Protein AF-A0A915JGN9-F1 (afdb_monomer)

Structure (mmCIF, N/CA/C/O backbone):
data_AF-A0A915JGN9-F1
#
_entry.id   AF-A0A915JGN9-F1
#
loop_
_atom_site.group_PDB
_atom_site.id
_atom_site.type_symbol
_atom_site.label_atom_id
_atom_site.label_alt_id
_atom_site.label_comp_id
_atom_site.label_asym_id
_atom_site.label_entity_id
_atom_site.label_seq_id
_atom_site.pdbx_PDB_ins_code
_atom_site.Cartn_x
_atom_site.Cartn_y
_atom_site.Cartn_z
_atom_site.occupancy
_atom_site.B_iso_or_equiv
_atom_site.auth_seq_id
_atom_site.auth_comp_id
_atom_site.auth_asym_id
_atom_site.auth_atom_id
_atom_site.pdbx_PDB_model_num
ATOM 1 N N . MET A 1 1 ? -7.655 -0.139 -23.468 1.00 36.22 1 MET A N 1
ATOM 2 C CA . MET A 1 1 ? -7.130 -1.516 -23.614 1.00 36.22 1 MET A CA 1
ATOM 3 C C . MET A 1 1 ? -7.164 -2.200 -22.256 1.00 36.22 1 MET A C 1
ATOM 5 O O . MET A 1 1 ? -6.449 -1.780 -21.356 1.00 36.22 1 MET A O 1
ATOM 9 N N . LYS A 1 2 ? -8.056 -3.177 -22.071 1.00 28.53 2 LYS A N 1
ATOM 10 C CA . LYS A 1 2 ? -8.211 -3.932 -20.820 1.00 28.53 2 LYS A CA 1
ATOM 11 C C . LYS A 1 2 ? -7.627 -5.321 -21.083 1.00 28.53 2 LYS A C 1
ATOM 13 O O . LYS A 1 2 ? -8.235 -6.098 -21.805 1.00 28.53 2 LYS A O 1
ATOM 18 N N . TRP A 1 3 ? -6.414 -5.575 -20.595 1.00 40.72 3 TRP A N 1
ATOM 19 C CA . TRP A 1 3 ? -5.763 -6.877 -20.744 1.00 40.72 3 TRP A CA 1
ATOM 20 C C . TRP A 1 3 ? -6.456 -7.891 -19.831 1.00 40.72 3 TRP A C 1
ATOM 22 O O . TRP A 1 3 ? -6.574 -7.692 -18.620 1.00 40.72 3 TRP A O 1
ATOM 32 N N . ILE A 1 4 ? -6.981 -8.943 -20.448 1.00 42.78 4 ILE A N 1
ATOM 33 C CA . ILE A 1 4 ? -7.680 -10.051 -19.805 1.00 42.78 4 ILE A CA 1
ATOM 34 C C . ILE A 1 4 ? -6.642 -11.050 -19.281 1.00 42.78 4 ILE A C 1
ATOM 36 O O . ILE A 1 4 ? -6.034 -11.793 -20.034 1.00 42.78 4 ILE A O 1
ATOM 40 N N . GLY A 1 5 ? -6.460 -11.055 -17.963 1.00 45.91 5 GLY A N 1
ATOM 41 C CA . GLY A 1 5 ? -6.587 -12.285 -17.177 1.00 45.91 5 GLY A CA 1
ATOM 42 C C . GLY A 1 5 ? -5.398 -13.231 -17.003 1.00 45.91 5 GLY A C 1
ATOM 43 O O . GLY A 1 5 ? -5.452 -14.005 -16.050 1.00 45.91 5 GLY A O 1
ATOM 44 N N . GLU A 1 6 ? -4.335 -13.183 -17.801 1.00 55.44 6 GLU A N 1
ATOM 45 C CA . GLU A 1 6 ? -3.226 -14.140 -17.643 1.00 55.44 6 GLU A CA 1
ATOM 46 C C . GLU A 1 6 ? -2.008 -13.492 -16.978 1.00 55.44 6 GLU A C 1
ATOM 48 O O . GLU A 1 6 ? -1.441 -12.511 -17.451 1.00 55.44 6 GLU A O 1
ATOM 53 N N . THR A 1 7 ? -1.633 -14.006 -15.805 1.00 62.47 7 THR A N 1
ATOM 54 C CA . THR A 1 7 ? -0.455 -13.536 -15.069 1.00 62.47 7 THR A CA 1
ATOM 55 C C . THR A 1 7 ? 0.804 -14.006 -15.777 1.00 62.47 7 THR A C 1
ATOM 57 O O . THR A 1 7 ? 0.923 -15.194 -16.078 1.00 62.47 7 THR A O 1
ATOM 60 N N . ARG A 1 8 ? 1.765 -13.102 -15.977 1.00 69.31 8 ARG A N 1
ATOM 61 C CA . ARG A 1 8 ? 3.047 -13.422 -16.607 1.00 69.31 8 ARG A CA 1
ATOM 62 C C . ARG A 1 8 ? 3.738 -14.607 -15.902 1.00 69.31 8 ARG A C 1
ATOM 64 O O . ARG A 1 8 ? 3.928 -14.538 -14.683 1.00 69.31 8 ARG A O 1
ATOM 71 N N . PRO A 1 9 ? 4.135 -15.673 -16.625 1.00 68.56 9 PRO A N 1
ATOM 72 C CA . PRO A 1 9 ? 4.816 -16.812 -16.024 1.00 68.56 9 PRO A CA 1
ATOM 73 C C . PRO A 1 9 ? 6.192 -16.404 -15.469 1.00 68.56 9 PRO A C 1
ATOM 75 O O . PRO A 1 9 ? 6.836 -15.495 -16.007 1.00 68.56 9 PRO A O 1
ATOM 78 N N . PRO A 1 10 ? 6.661 -17.050 -14.388 1.00 69.31 10 PRO A N 1
ATOM 79 C CA . PRO A 1 10 ? 7.968 -16.760 -13.817 1.00 69.31 10 PRO A CA 1
ATOM 80 C C . PRO A 1 10 ? 9.075 -17.114 -14.819 1.00 69.31 10 PRO A C 1
ATOM 82 O O . PRO A 1 10 ? 9.136 -18.233 -15.320 1.00 69.31 10 PRO A O 1
ATOM 85 N N . ALA A 1 11 ? 9.965 -16.161 -15.091 1.00 74.62 11 ALA A N 1
ATOM 86 C CA . ALA A 1 11 ? 11.117 -16.337 -15.970 1.00 74.62 11 ALA A CA 1
ATOM 87 C C . ALA A 1 11 ? 12.363 -15.715 -15.329 1.00 74.62 11 ALA A C 1
ATOM 89 O O . ALA A 1 11 ? 12.271 -14.674 -14.675 1.00 74.62 11 ALA A O 1
ATOM 90 N N . ALA A 1 12 ? 13.526 -16.341 -15.532 1.00 75.25 12 ALA A N 1
ATOM 91 C CA . ALA A 1 12 ? 14.804 -15.823 -15.035 1.00 75.25 12 ALA A CA 1
ATOM 92 C C . ALA A 1 12 ? 15.185 -14.492 -15.706 1.00 75.25 12 ALA A C 1
ATOM 94 O O . ALA A 1 12 ? 15.746 -13.608 -15.062 1.00 75.25 12 ALA A O 1
ATOM 95 N N . TYR A 1 13 ? 14.824 -14.336 -16.984 1.00 82.00 13 TYR A N 1
ATOM 96 C CA . TYR A 1 13 ? 15.061 -13.129 -17.765 1.00 82.00 13 TYR A CA 1
ATOM 97 C C . TYR A 1 13 ? 13.816 -12.751 -18.557 1.00 82.00 13 TYR A C 1
ATOM 99 O O . TYR A 1 13 ? 13.104 -13.599 -19.091 1.00 82.00 13 TYR A O 1
ATOM 107 N N . ILE A 1 14 ? 13.563 -11.448 -18.616 1.00 82.19 14 ILE A N 1
ATOM 108 C CA . ILE A 1 14 ? 12.399 -10.845 -19.250 1.00 82.19 14 ILE A CA 1
ATOM 109 C C . ILE A 1 14 ? 12.911 -9.774 -20.214 1.00 82.19 14 ILE A C 1
ATOM 111 O O . ILE A 1 14 ? 13.482 -8.773 -19.784 1.00 82.19 14 ILE A O 1
ATOM 115 N N . LEU A 1 15 ? 12.680 -9.979 -21.510 1.00 88.56 15 LEU A N 1
ATOM 116 C CA . LEU A 1 15 ? 12.904 -8.972 -22.543 1.00 88.56 15 LEU A CA 1
ATOM 117 C C . LEU A 1 15 ? 11.561 -8.320 -22.893 1.00 88.56 15 LEU A C 1
ATOM 119 O O . LEU A 1 15 ? 10.584 -9.021 -23.150 1.00 88.56 15 LEU A O 1
ATOM 123 N N . ASN A 1 16 ? 11.498 -6.988 -22.867 1.00 90.81 16 ASN A N 1
ATOM 124 C CA . ASN A 1 16 ? 10.309 -6.229 -23.259 1.00 90.81 16 ASN A CA 1
ATOM 125 C C . ASN A 1 16 ? 10.612 -5.501 -24.573 1.00 90.81 16 ASN A C 1
ATOM 127 O O . ASN A 1 16 ? 11.592 -4.758 -24.655 1.00 90.81 16 ASN A O 1
ATOM 131 N N . ILE A 1 17 ? 9.782 -5.724 -25.591 1.00 93.12 17 ILE A N 1
ATOM 132 C CA . ILE A 1 17 ? 9.967 -5.174 -26.935 1.00 93.12 17 ILE A CA 1
ATOM 133 C C . ILE A 1 17 ? 8.687 -4.445 -27.338 1.00 93.12 17 ILE A C 1
ATOM 135 O O . ILE A 1 17 ? 7.591 -4.984 -27.197 1.00 93.12 17 ILE A O 1
ATOM 139 N N . TYR A 1 18 ? 8.835 -3.224 -27.837 1.00 93.25 18 TYR A N 1
ATOM 140 C CA . TYR A 1 18 ? 7.768 -2.451 -28.454 1.00 93.25 18 TYR A CA 1
ATOM 141 C C . TYR A 1 18 ? 7.849 -2.606 -29.971 1.00 93.25 18 TYR A C 1
ATOM 143 O O . TYR A 1 18 ? 8.876 -2.279 -30.565 1.00 93.25 18 TYR A O 1
ATOM 151 N N . HIS A 1 19 ? 6.781 -3.103 -30.589 1.00 94.62 19 HIS A N 1
ATOM 152 C CA . HIS A 1 19 ? 6.678 -3.222 -32.039 1.00 94.62 19 HIS A CA 1
ATOM 153 C C . HIS A 1 19 ? 5.772 -2.121 -32.591 1.00 94.62 19 HIS A C 1
ATOM 155 O O . HIS A 1 19 ? 4.602 -2.032 -32.215 1.00 94.62 19 HIS A O 1
ATOM 161 N N . HIS A 1 20 ? 6.311 -1.289 -33.479 1.00 93.94 20 HIS A N 1
ATOM 162 C CA . HIS A 1 20 ? 5.575 -0.207 -34.128 1.00 93.94 20 HIS A CA 1
ATOM 163 C C . HIS A 1 20 ? 6.209 0.117 -35.482 1.00 93.94 20 HIS A C 1
ATOM 165 O O . HIS A 1 20 ? 7.431 0.178 -35.581 1.00 93.94 20 HIS A O 1
ATOM 171 N N . ASN A 1 21 ? 5.393 0.332 -36.519 1.00 92.31 21 ASN A N 1
ATOM 172 C CA . ASN A 1 21 ? 5.846 0.639 -37.885 1.00 92.31 21 ASN A CA 1
ATOM 173 C C . ASN A 1 21 ? 6.927 -0.320 -38.420 1.00 92.31 21 ASN A C 1
ATOM 175 O O . ASN A 1 21 ? 7.923 0.121 -38.987 1.00 92.31 21 ASN A O 1
ATOM 179 N N . ASN A 1 22 ? 6.744 -1.631 -38.221 1.00 91.81 22 ASN A N 1
ATOM 180 C CA . ASN A 1 22 ? 7.700 -2.665 -38.638 1.00 91.81 22 ASN A CA 1
ATOM 181 C C . ASN A 1 22 ? 9.113 -2.503 -38.028 1.00 91.81 22 ASN A C 1
ATOM 183 O O . ASN A 1 22 ? 10.102 -2.979 -38.581 1.00 91.81 22 ASN A O 1
ATOM 187 N N . HIS A 1 23 ? 9.214 -1.821 -36.885 1.00 95.00 23 HIS A N 1
ATOM 188 C CA . HIS A 1 23 ? 10.438 -1.651 -36.113 1.00 95.00 23 HIS A CA 1
ATOM 189 C C . HIS A 1 23 ? 10.245 -2.186 -34.690 1.00 95.00 23 HIS A C 1
ATOM 191 O O . HIS A 1 23 ? 9.176 -2.037 -34.089 1.00 95.00 23 HIS A O 1
ATOM 197 N N . TYR A 1 24 ? 11.299 -2.795 -34.146 1.00 94.50 24 TYR A N 1
ATOM 198 C CA . TYR A 1 24 ? 11.333 -3.325 -32.788 1.00 94.50 24 TYR A CA 1
ATOM 199 C C . TYR A 1 24 ? 12.248 -2.466 -31.920 1.00 94.50 24 TYR A C 1
ATOM 201 O O . TYR A 1 24 ? 13.454 -2.399 -32.142 1.00 94.50 24 TYR A O 1
ATOM 209 N N . SER A 1 25 ? 11.677 -1.844 -30.894 1.00 94.19 25 SER A N 1
ATOM 210 C CA . SER A 1 25 ? 12.419 -1.055 -29.912 1.00 94.19 25 SER A CA 1
ATOM 211 C C . SER A 1 25 ? 12.476 -1.797 -28.582 1.00 94.19 25 SER A C 1
ATOM 213 O O . SER A 1 25 ? 11.448 -2.216 -28.048 1.00 94.19 25 SER A O 1
ATOM 215 N N . VAL A 1 26 ? 13.668 -1.941 -28.005 1.00 94.25 26 VAL A N 1
ATOM 216 C CA . VAL A 1 26 ? 13.824 -2.555 -26.679 1.00 94.25 26 VAL A CA 1
ATOM 217 C C . VAL A 1 26 ? 13.390 -1.571 -25.596 1.00 94.25 26 VAL A C 1
ATOM 219 O O . VAL A 1 26 ? 13.878 -0.442 -25.529 1.00 94.25 26 VAL A O 1
ATOM 222 N N . ILE A 1 27 ? 12.507 -2.014 -24.700 1.00 94.19 27 ILE A N 1
ATOM 223 C CA . ILE A 1 27 ? 12.101 -1.237 -23.530 1.00 94.19 27 ILE A CA 1
ATOM 224 C C . ILE A 1 27 ? 13.032 -1.581 -22.365 1.00 94.19 27 ILE A C 1
ATOM 226 O O . ILE A 1 27 ? 12.916 -2.634 -21.737 1.00 94.19 27 ILE A O 1
ATOM 230 N N . THR A 1 28 ? 13.937 -0.660 -22.036 1.00 92.00 28 THR A N 1
ATOM 231 C CA . THR A 1 28 ? 14.901 -0.830 -20.933 1.00 92.00 28 THR A CA 1
ATOM 232 C C . THR A 1 28 ? 14.298 -0.540 -19.558 1.00 92.00 28 THR A C 1
ATOM 234 O O . THR A 1 28 ? 14.735 -1.099 -18.553 1.00 92.00 28 THR A O 1
ATOM 237 N N . LYS A 1 29 ? 13.278 0.327 -19.490 1.00 90.62 29 LYS A N 1
ATOM 238 C CA . LYS A 1 29 ? 12.587 0.707 -18.250 1.00 90.62 29 LYS A CA 1
ATOM 239 C C . LYS A 1 29 ? 11.077 0.756 -18.466 1.00 90.62 29 LYS A C 1
ATOM 241 O O . LYS A 1 29 ? 10.546 1.755 -18.941 1.00 90.62 29 LYS A O 1
ATOM 246 N N . MET A 1 30 ? 10.380 -0.293 -18.030 1.00 92.38 30 MET A N 1
ATOM 247 C CA . MET A 1 30 ? 8.915 -0.373 -18.120 1.00 92.38 30 MET A CA 1
ATOM 248 C C . MET A 1 30 ? 8.180 0.817 -17.478 1.00 92.38 30 MET A C 1
ATOM 250 O O . MET A 1 30 ? 7.270 1.338 -18.115 1.00 92.38 30 MET A O 1
ATOM 254 N N . PRO A 1 31 ? 8.555 1.318 -16.280 1.00 91.94 31 PRO A N 1
ATOM 255 C CA . PRO A 1 31 ? 7.881 2.487 -15.712 1.00 91.94 31 PRO A CA 1
ATOM 256 C C . PRO A 1 31 ? 7.997 3.734 -16.603 1.00 91.94 31 PRO A C 1
ATOM 258 O O . PRO A 1 31 ? 7.016 4.448 -16.776 1.00 91.94 31 PRO A O 1
ATOM 261 N N . GLY A 1 32 ? 9.166 3.952 -17.221 1.00 91.00 32 GLY A N 1
ATOM 262 C CA . GLY A 1 32 ? 9.396 5.082 -18.125 1.00 91.00 32 GLY A CA 1
ATOM 263 C C . GLY A 1 32 ? 8.589 4.981 -19.418 1.00 91.00 32 GLY A C 1
ATOM 264 O O . GLY A 1 32 ? 8.055 5.981 -19.874 1.00 91.00 32 GLY A O 1
ATOM 265 N N . PHE A 1 33 ? 8.425 3.770 -19.959 1.00 92.81 33 PHE A N 1
ATOM 266 C CA . PHE A 1 33 ? 7.590 3.538 -21.141 1.00 92.81 33 PHE A CA 1
ATOM 267 C C . PHE A 1 33 ? 6.116 3.914 -20.916 1.00 92.81 33 PHE A C 1
ATOM 269 O O . PHE A 1 33 ? 5.466 4.424 -21.820 1.00 92.81 33 PHE A O 1
ATOM 276 N N . PHE A 1 34 ? 5.596 3.697 -19.705 1.00 91.75 34 PHE A N 1
ATOM 277 C CA . PHE A 1 34 ? 4.212 4.024 -19.347 1.00 91.75 34 PHE A CA 1
ATOM 278 C C . PHE A 1 34 ? 4.034 5.399 -18.691 1.00 91.75 34 PHE A C 1
ATOM 280 O O . PHE A 1 34 ? 2.924 5.707 -18.257 1.00 91.75 34 PHE A O 1
ATOM 287 N N . ASP A 1 35 ? 5.101 6.192 -18.560 1.00 90.94 35 ASP A N 1
ATOM 288 C CA . ASP A 1 35 ? 5.097 7.447 -17.800 1.00 90.94 35 ASP A CA 1
ATOM 289 C C . ASP A 1 35 ? 4.514 7.278 -16.376 1.00 90.94 35 ASP A C 1
ATOM 291 O O . ASP A 1 35 ? 3.555 7.926 -15.941 1.00 90.94 35 ASP A O 1
ATOM 295 N N . ARG A 1 36 ? 5.036 6.291 -15.638 1.00 90.94 36 ARG A N 1
ATOM 296 C CA . ARG A 1 36 ? 4.642 5.991 -14.251 1.00 90.94 36 ARG A CA 1
ATOM 297 C C . ARG A 1 36 ? 5.864 5.731 -13.384 1.00 90.94 36 ARG A C 1
ATOM 299 O O . ARG A 1 36 ? 6.931 5.354 -13.853 1.00 90.94 36 ARG A O 1
ATOM 306 N N . SER A 1 37 ? 5.689 5.864 -12.071 1.00 87.38 37 SER A N 1
ATOM 307 C CA . SER A 1 37 ? 6.774 5.645 -11.108 1.00 87.38 37 SER A CA 1
ATOM 308 C C . SER A 1 37 ? 7.110 4.165 -10.888 1.00 87.38 37 SER A C 1
ATOM 310 O O . SER A 1 37 ? 8.232 3.840 -10.504 1.00 87.38 37 SER A O 1
ATOM 312 N N . TYR A 1 38 ? 6.152 3.259 -11.103 1.00 86.75 38 TYR A N 1
ATOM 313 C CA . TYR A 1 38 ? 6.307 1.828 -10.846 1.00 86.75 38 TYR A CA 1
ATOM 314 C C . TYR A 1 38 ? 5.612 0.982 -11.917 1.00 86.75 38 TYR A C 1
ATOM 316 O O . TYR A 1 38 ? 4.655 1.419 -12.556 1.00 86.75 38 TYR A O 1
ATOM 324 N N . PHE A 1 39 ? 6.074 -0.258 -12.071 1.00 87.62 39 PHE A N 1
ATOM 325 C CA . PHE A 1 39 ? 5.498 -1.255 -12.969 1.00 87.62 39 PHE A CA 1
ATOM 326 C C . PHE A 1 39 ? 5.458 -2.616 -12.272 1.00 87.62 39 PHE A C 1
ATOM 328 O O . PHE A 1 39 ? 6.440 -3.012 -11.640 1.00 87.62 39 PHE A O 1
ATOM 335 N N . CYS A 1 40 ? 4.330 -3.320 -12.369 1.00 85.06 40 CYS A N 1
ATOM 336 C CA . CYS A 1 40 ? 4.184 -4.670 -11.840 1.00 85.06 40 CYS A CA 1
ATOM 337 C C . CYS A 1 40 ? 4.324 -5.687 -12.976 1.00 85.06 40 CYS A C 1
ATOM 339 O O . CYS A 1 40 ? 3.381 -5.824 -13.752 1.00 85.06 40 CYS A O 1
ATOM 341 N N . PRO A 1 41 ? 5.425 -6.455 -13.044 1.00 81.44 41 PRO A N 1
ATOM 342 C CA . PRO A 1 41 ? 5.625 -7.451 -14.098 1.00 81.44 41 PRO A CA 1
ATOM 343 C C . PRO A 1 41 ? 4.717 -8.680 -13.966 1.00 81.44 41 PRO A C 1
ATOM 345 O O . PRO A 1 41 ? 4.626 -9.468 -14.890 1.00 81.44 41 PRO A O 1
ATOM 348 N N . HIS A 1 42 ? 4.063 -8.873 -12.817 1.00 81.44 42 HIS A N 1
ATOM 349 C CA . HIS A 1 42 ? 3.125 -9.981 -12.615 1.00 81.44 42 HIS A CA 1
ATOM 350 C C . HIS A 1 42 ? 1.710 -9.643 -13.115 1.00 81.44 42 HIS A C 1
ATOM 352 O O . HIS A 1 42 ? 0.939 -10.534 -13.458 1.00 81.44 42 HIS A O 1
ATOM 358 N N . CYS A 1 43 ? 1.338 -8.361 -13.096 1.00 84.25 43 CYS A N 1
ATOM 359 C CA . CYS A 1 43 ? 0.027 -7.885 -13.545 1.00 84.25 43 CYS A CA 1
ATOM 360 C C . CYS A 1 43 ? 0.088 -7.140 -14.881 1.00 84.25 43 CYS A C 1
ATOM 362 O O . CYS A 1 43 ? -0.958 -6.726 -15.362 1.00 84.25 43 CYS A O 1
ATOM 364 N N . ASP A 1 44 ? 1.292 -6.890 -15.398 1.00 85.19 44 ASP A N 1
ATOM 365 C CA . ASP A 1 44 ? 1.575 -6.043 -16.557 1.00 85.19 44 ASP A CA 1
ATOM 366 C C . ASP A 1 44 ? 0.854 -4.684 -16.524 1.00 85.19 44 ASP A C 1
ATOM 368 O O . ASP A 1 44 ? 0.315 -4.199 -17.516 1.00 85.19 44 ASP A O 1
ATOM 372 N N . ILE A 1 45 ? 0.871 -4.034 -15.351 1.00 86.81 45 ILE A N 1
ATOM 373 C CA . ILE A 1 45 ? 0.316 -2.686 -15.165 1.00 86.81 45 ILE A CA 1
ATOM 374 C C . ILE A 1 45 ? 1.315 -1.720 -14.539 1.00 86.81 45 ILE A C 1
ATOM 376 O O . ILE A 1 45 ? 2.071 -2.057 -13.621 1.00 86.81 45 ILE A O 1
ATOM 380 N N . ALA A 1 46 ? 1.260 -0.480 -15.011 1.00 88.75 46 ALA A N 1
ATOM 381 C CA . ALA A 1 46 ? 2.018 0.641 -14.483 1.00 88.75 46 ALA A CA 1
ATOM 382 C C . ALA A 1 46 ? 1.182 1.449 -13.473 1.00 88.75 46 ALA A C 1
ATOM 384 O O . ALA A 1 46 ? -0.032 1.587 -13.623 1.00 88.75 46 ALA A O 1
ATOM 385 N N . TYR A 1 47 ? 1.815 1.976 -12.424 1.00 87.44 47 TYR A N 1
ATOM 386 C CA . TYR A 1 47 ? 1.135 2.713 -11.353 1.00 87.44 47 TYR A CA 1
ATOM 387 C C . TYR A 1 47 ? 2.057 3.745 -10.693 1.00 87.44 47 TYR A C 1
ATOM 389 O O . TYR A 1 47 ? 3.266 3.555 -10.599 1.00 87.44 47 TYR A O 1
ATOM 397 N N . SER A 1 48 ? 1.487 4.844 -10.195 1.00 83.19 48 SER A N 1
ATOM 398 C CA . SER A 1 48 ? 2.272 5.937 -9.589 1.00 83.19 48 SER A CA 1
ATOM 399 C C . SER A 1 48 ? 2.502 5.753 -8.088 1.00 83.19 48 SER A C 1
ATOM 401 O O . SER A 1 48 ? 3.516 6.181 -7.551 1.00 83.19 48 SER A O 1
ATOM 403 N N . ASN A 1 49 ? 1.594 5.058 -7.397 1.00 76.88 49 ASN A N 1
ATOM 404 C CA . ASN A 1 49 ? 1.619 4.928 -5.940 1.00 76.88 49 ASN A CA 1
ATOM 405 C C . ASN A 1 49 ? 1.732 3.465 -5.511 1.00 76.88 49 ASN A C 1
ATOM 407 O O . ASN A 1 49 ? 0.819 2.678 -5.764 1.00 76.88 49 ASN A O 1
ATOM 411 N N . LYS A 1 50 ? 2.795 3.108 -4.771 1.00 71.50 50 LYS A N 1
ATOM 412 C CA . LYS A 1 50 ? 2.986 1.742 -4.231 1.00 71.50 50 LYS A CA 1
ATOM 413 C C . LYS A 1 50 ? 1.799 1.223 -3.419 1.00 71.50 50 LYS A C 1
ATOM 415 O O . LYS A 1 50 ? 1.573 0.024 -3.389 1.00 71.50 50 LYS A O 1
ATOM 420 N N . GLY A 1 51 ? 1.054 2.115 -2.764 1.00 67.62 51 GLY A N 1
ATOM 421 C CA . GLY A 1 51 ? -0.107 1.741 -1.954 1.00 67.62 51 GLY A CA 1
ATOM 422 C C . GLY A 1 51 ? -1.385 1.446 -2.739 1.00 67.62 51 GLY A C 1
ATOM 423 O O . GLY A 1 51 ? -2.287 0.834 -2.177 1.00 67.62 51 GLY A O 1
ATOM 424 N N . ASN A 1 52 ? -1.470 1.859 -4.007 1.00 70.00 52 ASN A N 1
ATOM 425 C CA . ASN A 1 52 ? -2.697 1.730 -4.803 1.00 70.00 52 ASN A CA 1
ATOM 426 C C . ASN A 1 52 ? -2.727 0.434 -5.616 1.00 70.00 52 ASN A C 1
ATOM 428 O O . ASN A 1 52 ? -3.787 0.004 -6.061 1.00 70.00 52 ASN A O 1
ATOM 432 N N . HIS A 1 53 ? -1.573 -0.203 -5.800 1.00 80.69 53 HIS A N 1
ATOM 433 C CA . HIS A 1 53 ? -1.482 -1.453 -6.528 1.00 80.69 53 HIS A CA 1
ATOM 434 C C . HIS A 1 53 ? -1.697 -2.646 -5.588 1.00 80.69 53 HIS A C 1
ATOM 436 O O . HIS A 1 53 ? -0.903 -2.892 -4.680 1.00 80.69 53 HIS A O 1
ATOM 442 N N . ARG A 1 54 ? -2.775 -3.403 -5.816 1.00 75.75 54 ARG A N 1
ATOM 443 C CA . ARG A 1 54 ? -3.048 -4.667 -5.121 1.00 75.75 54 ARG A CA 1
ATOM 444 C C . ARG A 1 54 ? -2.715 -5.826 -6.057 1.00 75.75 54 ARG A C 1
ATOM 446 O O . ARG A 1 54 ? -3.379 -5.998 -7.072 1.00 75.75 54 ARG A O 1
ATOM 453 N N . CYS A 1 55 ? -1.697 -6.612 -5.717 1.00 81.56 55 CYS A N 1
ATOM 454 C CA . CYS A 1 55 ? -1.271 -7.776 -6.494 1.00 81.56 55 CYS A CA 1
ATOM 455 C C . CYS A 1 55 ? -0.930 -8.956 -5.587 1.00 81.56 55 CYS A C 1
ATOM 457 O O . CYS A 1 55 ? -0.440 -8.771 -4.474 1.00 81.56 55 CYS A O 1
ATOM 459 N N . LYS A 1 56 ? -1.172 -10.174 -6.088 1.00 82.12 56 LYS A N 1
ATOM 460 C CA . LYS A 1 56 ? -0.875 -11.437 -5.398 1.00 82.12 56 LYS A CA 1
ATOM 461 C C . LYS A 1 56 ? 0.622 -11.636 -5.136 1.00 82.12 56 LYS A C 1
ATOM 463 O O . LYS A 1 56 ? 0.966 -12.311 -4.175 1.00 82.12 56 LYS A O 1
ATOM 468 N N . SER A 1 57 ? 1.501 -11.029 -5.938 1.00 82.00 57 SER A N 1
ATOM 469 C CA . SER A 1 57 ? 2.960 -11.105 -5.768 1.00 82.00 57 SER A CA 1
ATOM 470 C C . SER A 1 57 ? 3.515 -10.141 -4.713 1.00 82.00 57 SER A C 1
ATOM 472 O O . SER A 1 57 ? 4.722 -10.109 -4.475 1.00 82.00 57 SER A O 1
ATOM 474 N N . ILE A 1 58 ? 2.652 -9.366 -4.051 1.00 84.62 58 ILE A N 1
ATOM 475 C CA . ILE A 1 58 ? 3.044 -8.385 -3.043 1.00 84.62 58 ILE A CA 1
ATOM 476 C C . ILE A 1 58 ? 2.297 -8.671 -1.738 1.00 84.62 58 ILE A C 1
ATOM 478 O O . ILE A 1 58 ? 1.103 -8.961 -1.717 1.00 84.62 58 ILE A O 1
ATOM 482 N N . CYS A 1 59 ? 2.988 -8.559 -0.607 1.00 86.94 59 CYS A N 1
ATOM 483 C CA . CYS A 1 59 ? 2.361 -8.648 0.703 1.00 86.94 59 CYS A CA 1
ATOM 484 C C . CYS A 1 59 ? 1.414 -7.450 0.925 1.00 86.94 59 CYS A C 1
ATOM 486 O O . CYS A 1 59 ? 1.892 -6.315 0.955 1.00 86.94 59 CYS A O 1
ATOM 488 N N . PRO A 1 60 ? 0.110 -7.648 1.194 1.00 85.19 60 PRO A N 1
ATOM 489 C CA . PRO A 1 60 ? -0.832 -6.540 1.402 1.00 85.19 60 PRO A CA 1
ATOM 490 C C . PRO A 1 60 ? -0.589 -5.768 2.712 1.00 85.19 60 PRO A C 1
ATOM 492 O O . PRO A 1 60 ? -1.167 -4.706 2.935 1.00 85.19 60 PRO A O 1
ATOM 495 N N . LEU A 1 61 ? 0.249 -6.304 3.605 1.00 88.31 61 LEU A N 1
ATOM 496 C CA . LEU A 1 61 ? 0.492 -5.734 4.927 1.00 88.31 61 LEU A CA 1
ATOM 497 C C . LEU A 1 61 ? 1.686 -4.777 4.942 1.00 88.31 61 LEU A C 1
ATOM 499 O O . LEU A 1 61 ? 1.570 -3.664 5.456 1.00 88.31 61 LEU A O 1
ATOM 503 N N . CYS A 1 62 ? 2.806 -5.202 4.352 1.00 87.12 62 CYS A N 1
ATOM 504 C CA . CYS A 1 62 ? 4.071 -4.463 4.331 1.00 87.12 62 CYS A CA 1
ATOM 505 C C . CYS A 1 62 ? 4.549 -4.066 2.922 1.00 87.12 62 CYS A C 1
ATOM 507 O O . CYS A 1 62 ? 5.629 -3.499 2.792 1.00 87.12 62 CYS A O 1
ATOM 509 N N . TYR A 1 63 ? 3.782 -4.381 1.873 1.00 84.38 63 TYR A N 1
ATOM 510 C CA . TYR A 1 63 ? 4.098 -4.108 0.461 1.00 84.38 63 TYR A CA 1
ATOM 511 C C . TYR A 1 63 ? 5.433 -4.677 -0.039 1.00 84.38 63 TYR A C 1
ATOM 513 O O . TYR A 1 63 ? 6.000 -4.198 -1.019 1.00 84.38 63 TYR A O 1
ATOM 521 N N . ASN A 1 64 ? 5.921 -5.733 0.614 1.00 85.44 64 ASN A N 1
ATOM 522 C CA . ASN A 1 64 ? 7.091 -6.472 0.167 1.00 85.44 64 ASN A CA 1
ATOM 523 C C . ASN A 1 64 ? 6.763 -7.421 -0.993 1.00 85.44 64 ASN A C 1
ATOM 525 O O . ASN A 1 64 ? 5.700 -8.037 -0.987 1.00 85.44 64 ASN A O 1
ATOM 529 N N . SER A 1 65 ? 7.712 -7.603 -1.910 1.00 81.00 65 SER A N 1
ATOM 530 C CA . SER A 1 65 ? 7.740 -8.716 -2.863 1.00 81.00 65 SER A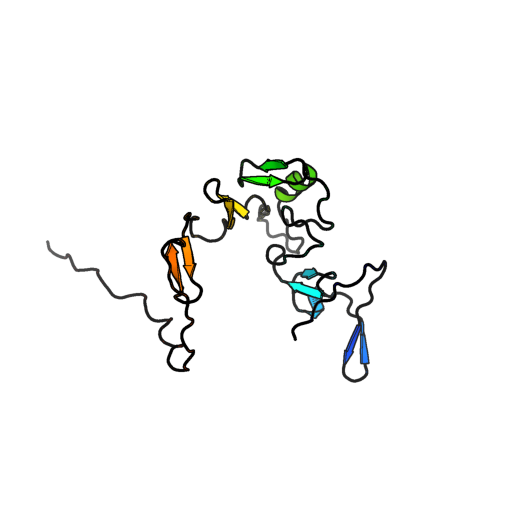 CA 1
ATOM 531 C C . SER A 1 65 ? 8.997 -9.563 -2.598 1.00 81.00 65 SER A C 1
ATOM 533 O O . SER A 1 65 ? 10.066 -8.972 -2.420 1.00 81.00 65 SER A O 1
ATOM 535 N N . PRO A 1 66 ? 8.904 -10.902 -2.480 1.00 83.75 66 PRO A N 1
ATOM 536 C CA . PRO A 1 66 ? 7.687 -11.719 -2.565 1.00 83.75 66 PRO A CA 1
ATOM 537 C C . PRO A 1 66 ? 6.742 -11.536 -1.351 1.00 83.75 66 PRO A C 1
ATOM 539 O O . PRO A 1 66 ? 7.120 -10.890 -0.359 1.00 83.75 66 PRO A O 1
ATOM 542 N N . PRO A 1 67 ? 5.505 -12.077 -1.402 1.00 85.69 67 PRO A N 1
ATOM 543 C CA . PRO A 1 67 ? 4.566 -12.040 -0.283 1.00 85.69 67 PRO A CA 1
ATOM 544 C C . PRO A 1 67 ? 5.121 -12.742 0.960 1.00 85.69 67 PRO A C 1
ATOM 546 O O . PRO A 1 67 ? 5.836 -13.733 0.864 1.00 85.69 67 PRO A O 1
ATOM 549 N N . CYS A 1 68 ? 4.749 -12.266 2.149 1.00 88.25 68 CYS A N 1
ATOM 550 C CA . CYS A 1 68 ? 5.135 -12.926 3.397 1.00 88.25 68 CYS A CA 1
ATOM 551 C C . CYS A 1 68 ? 4.394 -14.270 3.555 1.00 88.25 68 CYS A C 1
ATOM 553 O O . CYS A 1 68 ? 3.170 -14.320 3.370 1.00 88.25 68 CYS A O 1
ATOM 555 N N . SER A 1 69 ? 5.135 -15.319 3.923 1.00 80.94 69 SER A N 1
ATOM 556 C CA . SER A 1 69 ? 4.715 -16.729 3.899 1.00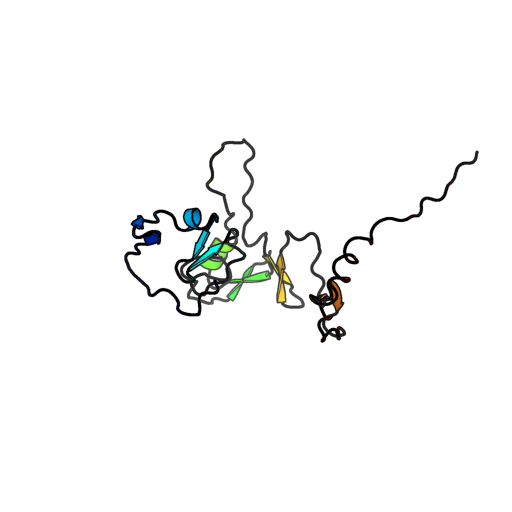 80.94 69 SER A CA 1
ATOM 557 C C . SER A 1 69 ? 4.147 -17.276 5.216 1.00 80.94 69 SER A C 1
ATOM 559 O O . SER A 1 69 ? 3.462 -18.289 5.191 1.00 80.94 69 SER A O 1
ATOM 561 N N . GLN A 1 70 ? 4.379 -16.621 6.355 1.00 76.38 70 GLN A N 1
ATOM 562 C CA . GLN A 1 70 ? 3.968 -17.115 7.681 1.00 76.38 70 GLN A CA 1
ATOM 563 C C . GLN A 1 70 ? 2.883 -16.235 8.305 1.00 76.38 70 GLN A C 1
ATOM 565 O O . GLN A 1 70 ? 2.768 -15.071 7.935 1.00 76.38 70 GLN A O 1
ATOM 570 N N . PHE A 1 71 ? 2.082 -16.770 9.231 1.00 76.88 71 PHE A N 1
ATOM 571 C CA . PHE A 1 71 ? 1.112 -15.998 10.013 1.00 76.88 71 PHE A CA 1
ATOM 572 C C . PHE A 1 71 ? 1.287 -16.285 11.508 1.00 76.88 71 PHE A C 1
ATOM 574 O O . PHE A 1 71 ? 0.712 -17.224 12.039 1.00 76.88 71 PHE A O 1
ATOM 581 N N . TYR A 1 72 ? 2.087 -15.459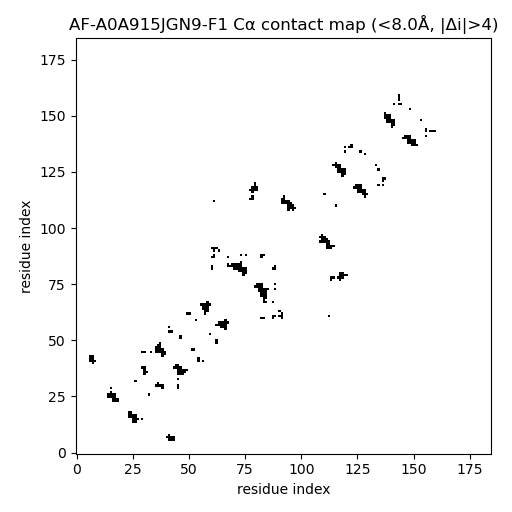 12.180 1.00 73.38 72 TYR A N 1
ATOM 582 C CA . TYR A 1 72 ? 2.278 -15.486 13.635 1.00 73.38 72 TYR A CA 1
ATOM 583 C C . TYR A 1 72 ? 1.328 -14.533 14.386 1.00 73.38 72 TYR A C 1
ATOM 585 O O . TYR A 1 72 ? 1.334 -14.501 15.610 1.00 73.38 72 TYR A O 1
ATOM 593 N N . GLY A 1 73 ? 0.503 -13.745 13.678 1.00 80.88 73 GLY A N 1
ATOM 594 C CA . GLY A 1 73 ? -0.566 -12.945 14.291 1.00 80.88 73 GLY A CA 1
ATOM 595 C C . GLY A 1 73 ? -0.100 -11.765 15.157 1.00 80.88 73 GLY A C 1
ATOM 596 O O . GLY A 1 73 ? -0.733 -11.449 16.161 1.00 80.88 73 GLY A O 1
ATOM 597 N N . ARG A 1 74 ? 0.982 -11.064 14.794 1.00 88.56 74 ARG A N 1
ATOM 598 C CA . ARG A 1 74 ? 1.501 -9.943 15.604 1.00 88.56 74 ARG A CA 1
ATOM 599 C C . ARG A 1 74 ? 0.683 -8.657 15.412 1.00 88.56 74 ARG A C 1
ATOM 601 O O . ARG A 1 74 ? 0.713 -8.093 14.319 1.00 88.56 74 ARG A O 1
ATOM 608 N N . LYS A 1 75 ? 0.010 -8.142 16.453 1.00 92.31 75 LYS A N 1
ATOM 609 C CA . LYS A 1 75 ? -0.712 -6.845 16.407 1.00 92.31 75 LYS A CA 1
ATOM 610 C C . LYS A 1 75 ? 0.246 -5.659 16.581 1.00 92.31 75 LYS A C 1
ATOM 612 O O . LYS A 1 75 ? 1.071 -5.638 17.493 1.00 92.31 75 LYS A O 1
AT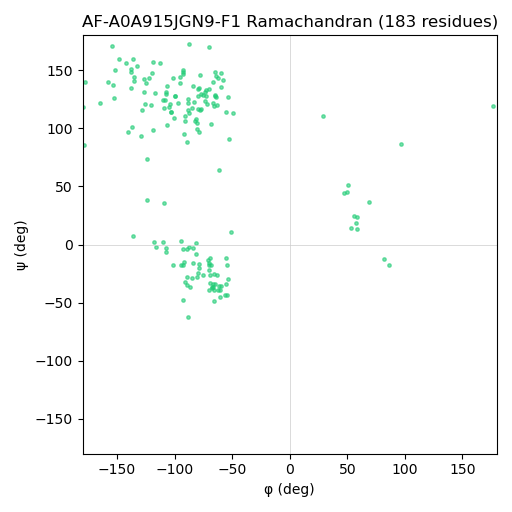OM 617 N N . CYS A 1 76 ? 0.116 -4.638 15.738 1.00 93.31 76 CYS A N 1
ATOM 618 C CA . CYS A 1 76 ? 0.780 -3.348 15.929 1.00 93.31 76 CYS A CA 1
ATOM 619 C C . CYS A 1 76 ? -0.086 -2.406 16.768 1.00 93.31 76 CYS A C 1
ATOM 621 O O . CYS A 1 76 ? -1.220 -2.130 16.395 1.00 93.31 76 CYS A O 1
ATOM 623 N N . LYS A 1 77 ? 0.463 -1.871 17.865 1.00 92.38 77 LYS A N 1
ATOM 624 C CA . LYS A 1 77 ? -0.252 -0.966 18.786 1.00 92.38 77 LYS A CA 1
ATOM 625 C C . LYS A 1 77 ? -0.552 0.420 18.194 1.00 92.38 77 LYS A C 1
ATOM 627 O O . LYS A 1 77 ? -1.447 1.102 18.660 1.00 92.38 77 LYS A O 1
ATOM 632 N N . GLU A 1 78 ? 0.196 0.848 17.176 1.00 91.12 78 GLU A N 1
ATOM 633 C CA . GLU A 1 78 ? 0.060 2.192 16.589 1.00 91.12 78 GLU A CA 1
ATOM 634 C C . GLU A 1 78 ? -1.011 2.262 15.491 1.00 91.12 78 GLU A C 1
ATOM 636 O O . GLU A 1 78 ? -1.699 3.278 15.347 1.00 91.12 78 GLU A O 1
ATOM 641 N N . CYS A 1 79 ? -1.128 1.197 14.690 1.00 91.19 79 CYS A N 1
ATOM 642 C CA . CYS A 1 79 ? -2.054 1.120 13.559 1.00 91.19 79 CYS A CA 1
ATOM 643 C C . CYS A 1 79 ? -3.140 0.047 13.716 1.00 91.19 79 CYS A C 1
ATOM 645 O O . CYS A 1 79 ? -3.976 -0.078 12.828 1.00 91.19 79 CYS A O 1
ATOM 647 N N . ASN A 1 80 ? -3.128 -0.727 14.806 1.00 92.06 80 ASN A N 1
ATOM 648 C CA . ASN A 1 80 ? -4.078 -1.801 15.119 1.00 92.06 80 ASN A CA 1
ATOM 649 C C . ASN A 1 80 ? -4.184 -2.930 14.082 1.00 92.06 80 ASN A C 1
ATOM 651 O O . ASN A 1 80 ? -5.135 -3.704 14.095 1.00 92.06 80 ASN A O 1
ATOM 655 N N . ARG A 1 81 ? -3.195 -3.070 13.193 1.00 92.00 81 ARG A N 1
ATOM 656 C CA . ARG A 1 81 ? -3.160 -4.124 12.167 1.00 92.00 81 ARG A CA 1
ATOM 657 C C . ARG A 1 81 ? -2.398 -5.355 12.653 1.00 92.00 81 ARG A C 1
ATOM 659 O O . ARG A 1 81 ? -1.440 -5.229 13.417 1.00 92.00 81 ARG A O 1
ATOM 666 N N . TYR A 1 82 ? -2.787 -6.525 12.153 1.00 91.81 82 TYR A N 1
ATOM 667 C CA . TYR A 1 82 ? -2.109 -7.799 12.397 1.00 91.81 82 TYR A CA 1
ATOM 668 C C . TYR A 1 82 ? -1.118 -8.129 11.282 1.00 91.81 82 TYR A C 1
ATOM 670 O O . TYR A 1 82 ? -1.402 -7.928 10.100 1.00 91.81 82 TYR A O 1
ATOM 678 N N . PHE A 1 83 ? 0.047 -8.647 11.667 1.00 91.94 83 PHE A N 1
ATOM 679 C CA . PHE A 1 83 ? 1.160 -8.937 10.777 1.00 91.94 83 PHE A CA 1
ATOM 680 C C . PHE A 1 83 ? 1.536 -10.412 10.772 1.00 91.94 83 PHE A C 1
ATOM 682 O O . PHE A 1 83 ? 1.431 -11.135 11.760 1.00 91.94 83 PHE A O 1
ATOM 689 N N . LYS A 1 84 ? 1.998 -10.821 9.594 1.00 90.12 84 LYS A N 1
ATOM 690 C CA . LYS A 1 84 ? 2.315 -12.193 9.216 1.00 90.12 84 LYS A CA 1
ATOM 691 C C . LYS A 1 84 ? 3.555 -12.756 9.927 1.00 90.12 84 LYS A C 1
ATOM 693 O O . LYS A 1 84 ? 3.569 -13.897 10.363 1.00 90.12 84 LYS A O 1
ATOM 698 N N . SER A 1 85 ? 4.579 -11.937 10.108 1.00 89.94 85 SER A N 1
ATOM 699 C CA . SER A 1 85 ? 5.831 -12.297 10.777 1.00 89.94 85 SER A CA 1
ATOM 700 C C . SER A 1 85 ? 6.486 -11.048 11.359 1.00 89.94 85 SER A C 1
ATOM 702 O O . SER A 1 85 ? 6.074 -9.928 11.031 1.00 89.94 85 SER A O 1
ATOM 704 N N . ASP A 1 86 ? 7.534 -11.217 12.165 1.00 89.88 86 ASP A N 1
ATOM 705 C CA . ASP A 1 86 ? 8.343 -10.091 12.643 1.00 89.88 86 ASP A CA 1
ATOM 706 C C . ASP A 1 86 ? 8.983 -9.313 11.502 1.00 89.88 86 ASP A C 1
ATOM 708 O O . ASP A 1 86 ? 9.008 -8.089 11.520 1.00 89.88 86 ASP A O 1
ATOM 712 N N . ASP A 1 87 ? 9.388 -9.996 10.441 1.00 90.62 87 ASP A N 1
ATOM 713 C CA . ASP A 1 87 ? 9.860 -9.367 9.214 1.00 90.62 87 ASP A CA 1
ATOM 714 C C . ASP A 1 87 ? 8.795 -8.491 8.551 1.00 90.62 87 ASP A C 1
ATOM 716 O O . ASP A 1 87 ? 9.064 -7.356 8.144 1.00 90.62 87 ASP A O 1
ATOM 720 N N . CYS A 1 88 ? 7.562 -8.996 8.459 1.00 91.50 88 CYS A N 1
ATOM 721 C CA . CYS A 1 88 ? 6.430 -8.228 7.954 1.00 91.50 88 CYS A CA 1
ATOM 722 C C . CYS A 1 88 ? 6.147 -7.013 8.853 1.00 91.50 88 CYS A C 1
ATOM 724 O O . CYS A 1 88 ? 5.846 -5.925 8.351 1.00 91.50 88 CYS A O 1
ATOM 726 N N . PHE A 1 89 ? 6.277 -7.189 10.170 1.00 93.06 89 PHE A N 1
ATOM 727 C CA . PHE A 1 89 ? 6.134 -6.126 11.154 1.00 93.06 89 PHE A CA 1
ATOM 728 C C . PHE A 1 89 ? 7.248 -5.071 11.007 1.00 93.06 89 PHE A C 1
ATOM 730 O O . PHE A 1 89 ? 6.992 -3.882 10.869 1.00 93.06 89 PHE A O 1
ATOM 737 N N . ASN A 1 90 ? 8.505 -5.469 10.921 1.00 91.69 90 ASN A N 1
ATOM 738 C CA . ASN A 1 90 ? 9.606 -4.520 10.822 1.00 91.69 90 ASN A CA 1
ATOM 739 C C . ASN A 1 90 ? 9.539 -3.733 9.507 1.00 91.69 90 ASN A C 1
ATOM 741 O O . ASN A 1 90 ? 9.739 -2.521 9.496 1.00 91.69 90 ASN A O 1
ATOM 745 N N . ARG A 1 91 ? 9.172 -4.383 8.394 1.00 90.38 91 ARG A N 1
ATOM 746 C CA . ARG A 1 91 ? 9.038 -3.713 7.090 1.00 90.38 91 ARG A CA 1
ATOM 747 C C . ARG A 1 91 ? 7.898 -2.692 7.049 1.00 90.38 91 ARG A C 1
ATOM 749 O O . ARG A 1 91 ? 8.081 -1.655 6.425 1.00 90.38 91 ARG A O 1
ATOM 756 N N . HIS A 1 92 ? 6.759 -2.925 7.715 1.00 91.31 92 HIS A N 1
ATOM 757 C CA . HIS A 1 92 ? 5.663 -1.940 7.690 1.00 91.31 92 HIS A CA 1
ATOM 758 C C . HIS A 1 92 ? 5.993 -0.642 8.447 1.00 91.31 92 HIS A C 1
ATOM 760 O O . HIS A 1 92 ? 5.444 0.406 8.101 1.00 91.31 92 HIS A O 1
ATOM 766 N N . LYS A 1 93 ? 6.887 -0.704 9.447 1.00 91.75 93 LYS A N 1
ATOM 767 C CA . LYS A 1 93 ? 7.371 0.465 10.201 1.00 91.75 93 LYS A CA 1
ATOM 768 C C . LYS A 1 93 ? 8.527 1.199 9.530 1.00 91.75 93 LYS A C 1
ATOM 770 O O . LYS A 1 93 ? 8.819 2.331 9.901 1.00 91.75 93 LYS A O 1
ATOM 775 N N . LYS A 1 94 ? 9.198 0.588 8.549 1.00 89.94 94 LYS A N 1
ATOM 776 C CA . LYS A 1 94 ? 10.310 1.249 7.861 1.00 89.94 94 LYS A CA 1
ATOM 777 C C . LYS A 1 94 ? 9.790 2.470 7.086 1.00 89.94 94 LYS A C 1
ATOM 779 O O . LYS A 1 94 ? 8.843 2.325 6.305 1.00 89.94 94 LYS A O 1
ATOM 784 N N . PRO A 1 95 ? 10.390 3.656 7.282 1.00 85.00 95 PRO A N 1
ATOM 785 C CA . PRO A 1 95 ? 10.012 4.846 6.539 1.00 85.00 95 PRO A CA 1
ATOM 786 C C . PRO A 1 95 ? 10.366 4.669 5.063 1.00 85.00 95 PRO A C 1
ATOM 788 O O . PRO A 1 95 ? 11.424 4.133 4.716 1.00 85.00 95 PRO A O 1
ATOM 791 N N . PHE A 1 96 ? 9.487 5.129 4.176 1.00 73.88 96 PHE A N 1
ATOM 792 C CA . PHE A 1 96 ? 9.809 5.198 2.760 1.00 73.88 96 PHE A CA 1
ATOM 793 C C . PHE A 1 96 ? 10.649 6.450 2.503 1.00 73.88 96 PHE A C 1
ATOM 795 O O . PHE A 1 96 ? 10.127 7.563 2.498 1.00 73.88 96 PHE A O 1
ATOM 802 N N . ILE A 1 97 ? 11.956 6.267 2.308 1.00 67.62 97 ILE A N 1
ATOM 803 C CA . ILE A 1 97 ? 12.860 7.341 1.890 1.00 67.62 97 ILE A CA 1
ATOM 804 C C . ILE A 1 97 ? 12.898 7.321 0.356 1.00 67.62 97 ILE A C 1
ATOM 806 O O . ILE A 1 97 ? 13.408 6.349 -0.215 1.00 67.62 97 ILE A O 1
ATOM 810 N N . PRO A 1 98 ? 12.335 8.326 -0.338 1.00 57.50 98 PRO A N 1
ATOM 811 C CA . PRO A 1 98 ? 12.455 8.402 -1.786 1.00 57.50 98 PRO A CA 1
ATOM 812 C C . PRO A 1 98 ? 13.935 8.562 -2.158 1.00 57.50 98 PRO A C 1
ATOM 814 O O . PRO A 1 98 ? 14.592 9.509 -1.737 1.00 57.50 98 PRO A O 1
ATOM 817 N N . LYS A 1 99 ? 14.471 7.615 -2.936 1.00 49.47 99 LYS A N 1
ATOM 818 C CA . LYS A 1 99 ? 15.773 7.769 -3.594 1.00 49.47 99 LYS A CA 1
ATOM 819 C C . LYS A 1 99 ? 15.549 8.639 -4.830 1.00 49.47 99 LYS A C 1
ATOM 821 O O . LYS A 1 99 ? 15.067 8.135 -5.839 1.00 49.47 99 LYS A O 1
ATOM 826 N N . GLY A 1 100 ? 15.806 9.937 -4.709 1.00 50.69 100 GLY A N 1
ATOM 827 C CA . GLY A 1 100 ? 15.640 10.904 -5.791 1.00 50.69 100 GLY A CA 1
ATOM 828 C C . GLY A 1 100 ? 16.356 12.205 -5.460 1.00 50.69 100 GLY A C 1
ATOM 829 O O . GLY A 1 100 ? 16.111 12.800 -4.415 1.00 50.69 100 GLY A O 1
ATOM 830 N N . GLU A 1 101 ? 17.281 12.563 -6.339 1.00 47.00 101 GLU A N 1
ATOM 831 C CA . GLU A 1 101 ? 18.276 13.626 -6.259 1.00 47.00 101 GLU A CA 1
ATOM 832 C C . GLU A 1 101 ? 17.660 15.000 -5.988 1.00 47.00 101 GLU A C 1
ATOM 834 O O . GLU A 1 101 ? 16.890 15.526 -6.783 1.00 47.00 101 GLU A O 1
ATOM 839 N N . ASN A 1 102 ? 17.968 15.554 -4.819 1.00 44.53 102 ASN A N 1
ATOM 840 C CA . ASN A 1 102 ? 18.532 16.889 -4.631 1.00 44.53 102 ASN A CA 1
ATOM 841 C C . ASN A 1 102 ? 18.623 17.118 -3.125 1.00 44.53 102 ASN A C 1
ATOM 843 O O . ASN A 1 102 ? 17.620 17.087 -2.411 1.00 44.53 102 ASN A O 1
ATOM 847 N N . ASN A 1 103 ? 19.853 17.333 -2.660 1.00 49.22 103 ASN A N 1
ATOM 848 C CA . ASN A 1 103 ? 20.232 17.687 -1.295 1.00 49.22 103 ASN A CA 1
ATOM 849 C C . ASN A 1 103 ? 19.622 19.037 -0.869 1.00 49.22 103 ASN A C 1
ATOM 851 O O . ASN A 1 103 ? 20.330 20.003 -0.600 1.00 49.22 103 ASN A O 1
ATOM 855 N N . SER A 1 104 ? 18.298 19.128 -0.786 1.00 49.16 104 SER A N 1
ATOM 856 C CA . SER A 1 104 ? 17.641 20.184 -0.031 1.00 49.16 104 SER A CA 1
ATOM 857 C C . SER A 1 104 ? 17.684 19.767 1.431 1.00 49.16 104 SER A C 1
ATOM 859 O O . SER A 1 104 ? 17.095 18.756 1.800 1.00 49.16 104 SER A O 1
ATOM 861 N N . LYS A 1 105 ? 18.388 20.548 2.257 1.00 45.53 105 LYS A N 1
ATOM 862 C CA . LYS A 1 105 ? 18.654 20.391 3.705 1.00 45.53 105 LYS A CA 1
ATOM 863 C C . LYS A 1 105 ? 17.434 20.138 4.622 1.00 45.53 105 LYS A C 1
ATOM 865 O O . LYS A 1 105 ? 17.566 20.172 5.839 1.00 45.53 105 LYS A O 1
ATOM 870 N N . ARG A 1 106 ? 16.245 19.865 4.087 1.00 46.22 106 ARG A N 1
ATOM 871 C CA . ARG A 1 106 ? 15.121 19.297 4.832 1.00 46.22 106 ARG A CA 1
ATOM 872 C C . ARG A 1 106 ? 15.188 17.781 4.693 1.00 46.22 106 ARG A C 1
ATOM 874 O O . ARG A 1 106 ? 14.661 17.231 3.728 1.00 46.22 106 ARG A O 1
ATOM 881 N N . GLN A 1 107 ? 15.808 17.109 5.665 1.00 46.59 107 GLN A N 1
ATOM 882 C CA . GLN A 1 107 ? 15.554 15.690 5.929 1.00 46.59 107 GLN A CA 1
ATOM 883 C C . GLN A 1 107 ? 14.035 15.509 6.084 1.00 46.59 107 GLN A C 1
ATOM 885 O O . GLN A 1 107 ? 13.486 15.683 7.169 1.00 46.59 107 GLN A O 1
ATOM 890 N N . LYS A 1 108 ? 13.319 15.217 4.992 1.00 53.53 108 LYS A N 1
ATOM 891 C CA . LYS A 1 108 ? 11.930 14.773 5.078 1.00 53.53 108 LYS A CA 1
ATOM 892 C C . LYS A 1 108 ? 11.987 13.392 5.710 1.00 53.53 108 LYS A C 1
ATOM 894 O O . LYS A 1 108 ? 12.384 12.426 5.062 1.00 53.53 108 LYS A O 1
ATOM 899 N N . THR A 1 109 ? 11.642 13.320 6.989 1.00 60.34 109 THR A N 1
ATOM 900 C CA . THR A 1 109 ? 11.349 12.069 7.680 1.00 60.34 109 THR A CA 1
ATOM 901 C C . THR A 1 109 ? 10.368 11.283 6.808 1.00 60.34 109 THR A C 1
ATOM 903 O O . THR A 1 109 ? 9.264 11.737 6.511 1.00 60.34 109 THR A O 1
ATOM 906 N N . GLY A 1 110 ? 10.821 10.152 6.263 1.00 68.88 110 GLY A N 1
ATOM 907 C CA . GLY A 1 110 ? 9.981 9.335 5.392 1.00 68.88 110 GLY A CA 1
ATOM 908 C C . GLY A 1 110 ? 8.763 8.832 6.167 1.00 68.88 110 GLY A C 1
ATOM 909 O O . GLY A 1 110 ? 8.875 8.500 7.343 1.00 68.88 110 GLY A O 1
ATOM 910 N N . THR A 1 111 ? 7.601 8.757 5.523 1.00 80.50 111 THR A N 1
ATOM 911 C CA . THR A 1 111 ? 6.409 8.156 6.139 1.00 80.50 111 THR A CA 1
ATOM 912 C C . THR A 1 111 ? 6.443 6.642 5.959 1.00 80.50 111 THR A C 1
ATOM 914 O O . THR A 1 111 ? 6.794 6.132 4.888 1.00 80.50 111 THR A O 1
ATOM 917 N N . SER A 1 112 ? 6.118 5.901 7.015 1.00 88.31 112 SER A N 1
ATOM 918 C CA . SER A 1 112 ? 6.005 4.443 6.961 1.00 88.31 112 SER A CA 1
ATOM 919 C C . SER A 1 112 ? 4.599 4.003 6.536 1.00 88.31 112 SER A C 1
ATOM 921 O O . SER A 1 112 ? 3.659 4.798 6.433 1.00 88.31 112 SER A O 1
ATOM 923 N N . ILE A 1 113 ? 4.420 2.701 6.299 1.00 88.56 113 ILE A N 1
ATOM 924 C CA . ILE A 1 113 ? 3.082 2.136 6.072 1.00 88.56 113 ILE A CA 1
ATOM 925 C C . ILE A 1 113 ? 2.247 2.231 7.359 1.00 88.56 113 ILE A C 1
ATOM 927 O O . ILE A 1 113 ? 1.038 2.455 7.268 1.00 88.56 113 ILE A O 1
ATOM 931 N N . CYS A 1 114 ? 2.886 2.097 8.529 1.00 90.56 114 CYS A N 1
ATOM 932 C CA . CYS A 1 114 ? 2.254 2.262 9.843 1.00 90.56 114 CYS A CA 1
ATOM 933 C C . CYS A 1 114 ? 1.590 3.639 9.985 1.00 90.56 114 CYS A C 1
ATOM 935 O O . CYS A 1 114 ? 0.446 3.738 10.426 1.00 90.56 114 CYS A O 1
ATOM 937 N N . ASP A 1 115 ? 2.284 4.691 9.540 1.00 87.94 115 ASP A N 1
ATOM 938 C CA . ASP A 1 115 ? 1.807 6.073 9.662 1.00 87.94 115 ASP A CA 1
ATOM 939 C C . ASP A 1 115 ? 0.607 6.358 8.767 1.00 87.94 115 ASP A C 1
ATOM 941 O O . ASP A 1 115 ? -0.258 7.166 9.114 1.00 87.94 115 ASP A O 1
ATOM 945 N N . ARG A 1 116 ? 0.567 5.703 7.602 1.00 85.62 116 ARG A N 1
ATOM 946 C CA . ARG A 1 116 ? -0.418 5.985 6.563 1.00 85.62 116 ARG A CA 1
ATOM 947 C C . ARG A 1 116 ? -1.696 5.174 6.712 1.00 85.62 116 ARG A C 1
ATOM 949 O O . ARG A 1 116 ? -2.741 5.706 6.362 1.00 85.62 116 ARG A O 1
ATOM 956 N N . ILE A 1 117 ? -1.636 3.921 7.171 1.00 88.12 117 ILE A N 1
ATOM 957 C CA . ILE A 1 117 ? -2.777 2.988 7.132 1.00 88.12 117 ILE A CA 1
ATOM 958 C C . ILE A 1 117 ? -3.062 2.427 8.522 1.00 88.12 117 ILE A C 1
ATOM 960 O O . ILE A 1 117 ? -2.226 1.715 9.083 1.00 88.12 117 ILE A O 1
ATOM 964 N N . LYS A 1 118 ? -4.278 2.660 9.020 1.00 89.88 118 LYS A N 1
ATOM 965 C CA . LYS A 1 118 ? -4.762 2.167 10.315 1.00 89.88 118 LYS A CA 1
ATOM 966 C C . LYS A 1 118 ? -5.977 1.260 10.167 1.00 89.88 118 LYS A C 1
ATOM 968 O O . LYS A 1 118 ? -6.672 1.331 9.160 1.00 89.88 118 LYS A O 1
ATOM 973 N N . SER A 1 119 ? -6.200 0.417 11.169 1.00 91.12 119 SER A N 1
ATOM 974 C CA . SER A 1 119 ? -7.407 -0.388 11.353 1.00 91.12 119 SER A CA 1
ATOM 975 C C . SER A 1 119 ? -8.243 0.194 12.486 1.00 91.12 119 SER A C 1
ATOM 977 O O . SER A 1 119 ? -7.696 0.565 13.527 1.00 91.12 119 SER A O 1
ATOM 979 N N . CYS A 1 120 ? -9.555 0.280 12.298 1.00 90.06 120 CYS A N 1
ATOM 980 C CA . CYS A 1 120 ? -10.475 0.645 13.370 1.00 90.06 120 CYS A CA 1
ATOM 981 C C . CYS A 1 120 ? -10.704 -0.548 14.312 1.00 90.06 120 CYS A C 1
ATOM 983 O O . CYS A 1 120 ? -11.084 -1.607 13.833 1.00 90.06 120 CYS A O 1
ATOM 985 N N . ASP A 1 121 ? -10.570 -0.381 15.632 1.00 88.06 121 ASP A N 1
ATOM 986 C CA . ASP A 1 121 ? -10.835 -1.472 16.592 1.00 88.06 121 ASP A CA 1
ATOM 987 C C . ASP A 1 121 ? -12.331 -1.836 16.716 1.00 88.06 121 ASP A C 1
ATOM 989 O O . ASP A 1 121 ? -12.659 -2.887 17.252 1.00 88.06 121 ASP A O 1
ATOM 993 N N . LYS A 1 122 ? -13.252 -0.978 16.248 1.00 89.31 122 LYS A N 1
ATOM 994 C CA . LYS A 1 122 ? -14.706 -1.220 16.341 1.00 89.31 122 LYS A CA 1
ATOM 995 C C . LYS A 1 122 ? -15.289 -1.939 15.126 1.00 89.31 122 LYS A C 1
ATOM 997 O O . LYS A 1 122 ? -16.289 -2.632 15.254 1.00 89.31 122 LYS A O 1
ATOM 1002 N N . CYS A 1 123 ? -14.734 -1.702 13.938 1.00 88.50 123 CYS A N 1
ATOM 1003 C CA . CYS A 1 123 ? -15.312 -2.186 12.679 1.00 88.50 123 CYS A CA 1
ATOM 1004 C C . CYS A 1 123 ? -14.287 -2.782 11.705 1.00 88.50 123 CYS A C 1
ATOM 1006 O O . CYS A 1 123 ? -14.628 -3.010 10.544 1.00 88.50 123 CYS A O 1
ATOM 1008 N N . ASP A 1 124 ? -13.030 -2.941 12.135 1.00 87.06 124 ASP A N 1
ATOM 1009 C CA . ASP A 1 124 ? -11.901 -3.507 11.376 1.00 87.06 124 ASP A CA 1
ATOM 1010 C C . ASP A 1 124 ? -11.635 -2.870 10.002 1.00 87.06 124 ASP A C 1
ATOM 1012 O O . ASP A 1 124 ? -10.872 -3.376 9.175 1.00 87.06 124 ASP A O 1
ATOM 1016 N N . THR A 1 125 ? -12.240 -1.710 9.746 1.00 88.06 125 THR A N 1
ATOM 1017 C CA . THR A 1 125 ? -12.093 -1.002 8.481 1.00 88.06 125 THR A CA 1
ATOM 1018 C C . THR A 1 125 ? -10.714 -0.361 8.416 1.00 88.06 125 THR A C 1
ATOM 1020 O O . THR A 1 125 ? -10.288 0.337 9.341 1.00 88.06 125 THR A O 1
ATOM 1023 N N . LEU A 1 126 ? -10.023 -0.580 7.294 1.00 88.12 126 LEU A N 1
ATOM 1024 C CA . LEU A 1 126 ? -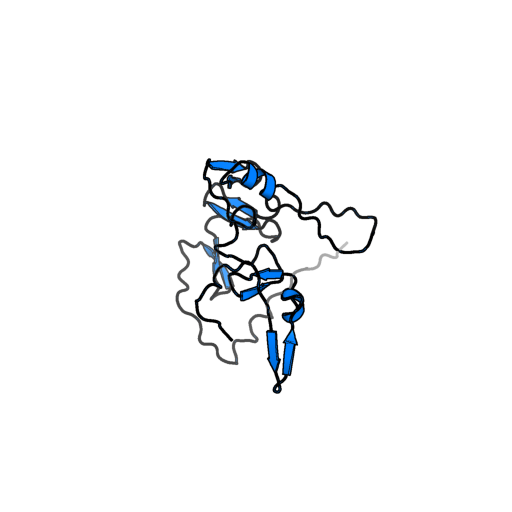8.760 0.085 7.004 1.00 88.12 126 LEU A CA 1
ATOM 1025 C C . LEU A 1 126 ? -9.015 1.500 6.490 1.00 88.12 126 LEU A C 1
ATOM 1027 O O . LEU A 1 126 ? -9.735 1.684 5.510 1.00 88.12 126 LEU A O 1
ATOM 1031 N N . TYR A 1 127 ? -8.365 2.485 7.100 1.00 86.25 127 TYR A N 1
ATOM 1032 C CA . TYR A 1 127 ? -8.463 3.886 6.704 1.00 86.25 127 TYR A CA 1
ATOM 1033 C C . TYR A 1 127 ? -7.081 4.531 6.607 1.00 86.25 127 TYR A C 1
ATOM 1035 O O . TYR A 1 127 ? -6.107 4.087 7.226 1.00 86.25 127 TYR A O 1
ATOM 1043 N N . GLN A 1 128 ? -6.986 5.566 5.773 1.00 83.25 128 GLN A N 1
ATOM 1044 C CA . GLN A 1 128 ? -5.748 6.296 5.538 1.00 83.25 128 GLN A CA 1
ATOM 1045 C C . GLN A 1 128 ? -5.716 7.586 6.357 1.00 83.25 128 GLN A C 1
ATOM 1047 O O . GLN A 1 128 ? -6.627 8.395 6.241 1.00 83.25 128 GLN A O 1
ATOM 1052 N N . ARG A 1 129 ? -4.644 7.818 7.126 1.00 72.88 129 ARG A N 1
ATOM 1053 C CA . ARG A 1 129 ? -4.495 9.031 7.958 1.00 72.88 129 ARG A CA 1
ATOM 1054 C C . ARG A 1 129 ? -4.368 10.318 7.126 1.00 72.88 129 ARG A C 1
ATOM 1056 O O . ARG A 1 129 ? -4.668 11.392 7.617 1.00 72.88 129 ARG A O 1
ATOM 1063 N N . ALA A 1 130 ? -3.898 10.211 5.882 1.00 66.00 130 ALA A N 1
ATOM 1064 C CA . ALA A 1 130 ? -3.660 11.365 5.014 1.00 66.00 130 ALA A CA 1
ATOM 1065 C C . ALA A 1 130 ? -4.948 12.053 4.528 1.00 66.00 130 ALA A C 1
ATOM 1067 O O . ALA A 1 130 ? -4.887 13.190 4.075 1.00 66.00 130 ALA A O 1
ATOM 1068 N N . HIS A 1 131 ? -6.100 11.383 4.606 1.00 60.75 131 HIS A N 1
ATOM 1069 C CA . HIS A 1 131 ? -7.372 12.025 4.305 1.00 60.75 131 HIS A CA 1
ATOM 1070 C C . HIS A 1 131 ? -7.830 12.767 5.563 1.00 60.75 131 HIS A C 1
ATOM 1072 O O . HIS A 1 131 ? -7.969 12.151 6.612 1.00 60.75 131 HIS A O 1
ATOM 1078 N N . LEU A 1 132 ? -8.056 14.080 5.453 1.00 54.62 132 LEU A N 1
ATOM 1079 C CA . LEU A 1 132 ? -8.425 14.991 6.552 1.00 54.62 132 LEU A CA 1
ATOM 1080 C C . LEU A 1 132 ? -9.675 14.578 7.356 1.00 54.62 132 LEU A C 1
ATOM 1082 O O . LEU A 1 132 ? -9.947 15.159 8.400 1.00 54.62 132 LEU A O 1
ATOM 1086 N N . LYS A 1 133 ? -10.448 13.598 6.879 1.00 66.81 133 LYS A N 1
ATOM 1087 C CA . LYS A 1 133 ? -11.648 13.110 7.554 1.00 66.81 133 LYS A CA 1
ATOM 1088 C C . LYS A 1 133 ? -11.289 11.997 8.533 1.00 66.81 133 LYS A C 1
ATOM 1090 O O . LYS A 1 133 ? -10.754 10.955 8.147 1.00 66.81 133 LYS A O 1
ATOM 1095 N N . GLU A 1 134 ? -11.630 12.204 9.799 1.00 75.88 134 GLU A N 1
ATOM 1096 C CA . GLU A 1 134 ? -11.596 11.143 10.798 1.00 75.88 134 GLU A CA 1
ATOM 1097 C C . GLU A 1 134 ? -12.498 9.979 10.372 1.00 75.88 134 GLU A C 1
ATOM 1099 O O . GLU A 1 134 ? -13.579 10.162 9.808 1.00 75.88 134 GLU A O 1
ATOM 1104 N N . HIS A 1 135 ? -12.047 8.755 10.633 1.00 86.44 135 HIS A N 1
ATOM 1105 C CA . HIS A 1 135 ? -12.843 7.570 10.351 1.00 86.44 135 HIS A CA 1
ATOM 1106 C C . HIS A 1 135 ? -14.095 7.541 11.244 1.00 86.44 135 HIS A C 1
ATOM 1108 O O . HIS A 1 135 ? -13.981 7.426 12.465 1.00 86.44 135 HIS A O 1
ATOM 1114 N N . LYS A 1 136 ? -15.283 7.555 10.629 1.00 88.19 136 LYS A N 1
ATOM 1115 C CA . LYS A 1 136 ? -16.574 7.377 11.307 1.00 88.19 136 LYS A CA 1
ATOM 1116 C C . LYS A 1 136 ? -17.111 5.966 11.064 1.00 88.19 136 LYS A C 1
ATOM 1118 O O . LYS A 1 136 ? -17.439 5.601 9.935 1.00 88.19 136 LYS A O 1
ATOM 1123 N N . CYS A 1 137 ? -17.197 5.154 12.118 1.00 90.25 137 CYS A N 1
ATOM 1124 C CA . CYS A 1 137 ? -17.682 3.776 12.009 1.00 90.25 137 CYS A CA 1
ATOM 1125 C C . CYS A 1 137 ? -19.116 3.734 11.472 1.00 90.25 137 CYS A C 1
ATOM 1127 O O . CYS A 1 137 ? -19.974 4.483 11.927 1.00 90.25 137 CYS A O 1
ATOM 1129 N N . GLY A 1 138 ? -19.377 2.831 10.527 1.00 87.44 138 GLY A N 1
ATOM 1130 C CA . GLY A 1 138 ? -20.700 2.665 9.927 1.00 87.44 138 GLY A CA 1
ATOM 1131 C C . GLY A 1 138 ? -21.026 3.661 8.814 1.00 87.44 138 GLY A C 1
ATOM 1132 O O . GLY A 1 138 ? -21.966 3.400 8.074 1.00 87.44 138 GLY A O 1
ATOM 1133 N N . TYR A 1 139 ? -20.252 4.734 8.638 1.00 90.06 139 TYR A N 1
ATOM 1134 C CA . TYR A 1 139 ? -20.449 5.692 7.552 1.00 90.06 139 TYR A CA 1
ATOM 1135 C C . TYR A 1 139 ? -19.600 5.347 6.329 1.00 90.06 139 TYR A C 1
ATOM 1137 O O . TYR A 1 139 ? -18.494 4.809 6.442 1.00 90.06 139 TYR A O 1
ATOM 1145 N N . PHE A 1 140 ? -20.119 5.669 5.150 1.00 87.56 140 PHE A N 1
ATOM 1146 C CA . PHE A 1 140 ? -19.377 5.620 3.897 1.00 87.56 140 PHE A CA 1
ATOM 1147 C C . PHE A 1 140 ? -19.888 6.697 2.940 1.00 87.56 140 PHE A C 1
ATOM 1149 O O . PHE A 1 140 ? -21.003 7.191 3.083 1.00 87.56 140 PHE A O 1
ATOM 1156 N N . GLU A 1 141 ? -19.069 7.058 1.959 1.00 89.50 141 GLU A N 1
ATOM 1157 C CA . GLU A 1 141 ? -19.491 7.925 0.864 1.00 89.50 141 GLU A CA 1
ATOM 1158 C C . GLU A 1 141 ? -20.160 7.073 -0.219 1.00 89.50 141 GLU A C 1
ATOM 1160 O O . GLU A 1 141 ? -19.542 6.162 -0.788 1.00 89.50 141 GLU A O 1
ATOM 1165 N N . CYS A 1 142 ? -21.439 7.330 -0.484 1.00 89.50 142 CYS A N 1
ATOM 1166 C CA . CYS A 1 142 ? -22.152 6.630 -1.540 1.00 89.50 142 CYS A CA 1
ATOM 1167 C C . CYS A 1 142 ? -21.679 7.114 -2.912 1.00 89.50 142 CYS A C 1
ATOM 1169 O O . CYS A 1 142 ? -21.730 8.298 -3.214 1.00 89.50 142 CYS A O 1
ATOM 1171 N N . LYS A 1 143 ? -21.286 6.189 -3.790 1.00 87.31 143 LYS A N 1
ATOM 1172 C CA . LYS A 1 143 ? -20.823 6.527 -5.147 1.00 87.31 143 LYS A CA 1
ATOM 1173 C C . LYS A 1 143 ? -21.918 7.066 -6.065 1.00 87.31 143 LYS A C 1
ATOM 1175 O O . LYS A 1 143 ? -21.599 7.630 -7.103 1.00 87.31 143 LYS A O 1
ATOM 1180 N N . VAL A 1 144 ? -23.177 6.834 -5.707 1.00 88.81 144 VAL A N 1
ATOM 1181 C CA . VAL A 1 144 ? -24.336 7.245 -6.498 1.00 88.81 144 VAL A CA 1
ATOM 1182 C C . VAL A 1 144 ? -24.747 8.658 -6.107 1.00 88.81 144 VAL A C 1
ATOM 1184 O O . VAL A 1 144 ? -24.647 9.569 -6.916 1.00 88.81 144 VAL A O 1
ATOM 1187 N N . CYS A 1 145 ? -25.141 8.864 -4.848 1.00 88.81 145 CYS A N 1
ATOM 1188 C CA . CYS A 1 145 ? -25.611 10.171 -4.393 1.00 88.81 145 CYS A CA 1
ATOM 1189 C C . CYS A 1 145 ? -24.501 11.091 -3.863 1.00 88.81 145 CYS A C 1
ATOM 1191 O O . CYS A 1 145 ? -24.798 12.217 -3.483 1.00 88.81 145 CYS A O 1
ATOM 1193 N N . LYS A 1 146 ? -23.247 10.620 -3.790 1.00 87.81 146 LYS A N 1
ATOM 1194 C CA . LYS A 1 146 ? -22.062 11.355 -3.297 1.00 87.81 146 LYS A CA 1
ATOM 1195 C C . LYS A 1 146 ? -22.168 11.868 -1.850 1.00 87.81 146 LYS A C 1
ATOM 1197 O O . LYS A 1 146 ? -21.332 12.649 -1.411 1.00 87.81 146 LYS A O 1
ATOM 1202 N N . LYS A 1 147 ? -23.160 11.401 -1.080 1.00 88.25 147 LYS A N 1
ATOM 1203 C CA . LYS A 1 147 ? -23.379 11.781 0.326 1.00 88.25 147 LYS A CA 1
ATOM 1204 C C . LYS A 1 147 ? -22.692 10.806 1.286 1.00 88.25 147 LYS A C 1
ATOM 1206 O O . LYS A 1 147 ? -22.622 9.603 1.023 1.00 88.25 147 LYS A O 1
ATOM 1211 N N . GLU A 1 148 ? -22.226 11.329 2.421 1.00 90.44 148 GLU A N 1
ATOM 1212 C CA . GLU A 1 148 ? -21.773 10.534 3.569 1.00 90.44 148 GLU A CA 1
ATOM 1213 C C . GLU A 1 148 ? -22.998 10.003 4.321 1.00 90.44 148 GLU A C 1
ATOM 1215 O O . GLU A 1 148 ? -23.820 10.768 4.821 1.00 90.44 148 GLU A O 1
ATOM 1220 N N . VAL A 1 149 ? -23.149 8.683 4.365 1.00 90.56 149 VAL A N 1
ATOM 1221 C CA . VAL A 1 149 ? -24.381 8.018 4.810 1.00 90.56 149 VAL A CA 1
ATOM 1222 C C . VAL A 1 149 ? -24.066 6.820 5.692 1.00 90.56 149 VAL A C 1
ATOM 1224 O O . VAL A 1 149 ? -23.025 6.173 5.543 1.00 90.56 149 VAL A O 1
ATOM 1227 N N . LEU A 1 150 ? -24.980 6.502 6.610 1.00 91.06 150 LEU A N 1
ATOM 1228 C CA . LEU A 1 150 ? -24.869 5.307 7.436 1.00 91.06 150 LEU A CA 1
ATOM 1229 C C . LEU A 1 150 ? -25.180 4.066 6.591 1.00 91.06 150 LEU A C 1
ATOM 1231 O O . LEU A 1 150 ? -26.262 3.936 6.027 1.00 91.06 150 LEU A O 1
ATOM 1235 N N . LYS A 1 151 ? -24.246 3.115 6.548 1.00 86.81 151 LYS A N 1
ATOM 1236 C CA . LYS A 1 151 ? -24.338 1.8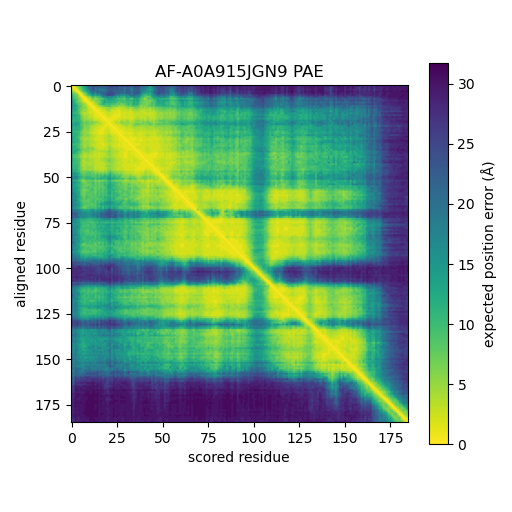83 5.752 1.00 86.81 151 LYS A CA 1
ATOM 1237 C C . LYS A 1 151 ? -25.593 1.062 6.035 1.00 86.81 151 LYS A C 1
ATOM 1239 O O . LYS A 1 151 ? -26.101 0.422 5.123 1.00 86.81 151 LYS A O 1
ATOM 1244 N N . LYS A 1 152 ? -26.066 1.061 7.283 1.00 87.88 152 LYS A N 1
ATOM 1245 C CA . LYS A 1 152 ? -27.240 0.287 7.703 1.00 87.88 152 LYS A CA 1
ATOM 1246 C C . LYS A 1 152 ? -28.538 0.803 7.074 1.00 87.88 152 LYS A C 1
ATOM 1248 O O . LYS A 1 152 ? -29.379 -0.005 6.703 1.00 87.88 152 LYS A O 1
ATOM 1253 N N . ASP A 1 153 ? -28.652 2.119 6.914 1.00 88.25 153 ASP A N 1
ATOM 1254 C CA . ASP A 1 153 ? -29.919 2.780 6.581 1.00 88.25 153 ASP A CA 1
ATOM 1255 C C . ASP A 1 153 ? -29.919 3.347 5.152 1.00 88.25 153 ASP A C 1
ATOM 1257 O O . ASP A 1 153 ? -30.875 3.981 4.712 1.00 88.25 153 ASP A O 1
ATOM 1261 N N . HIS A 1 154 ? -28.836 3.138 4.400 1.00 92.00 154 HIS A N 1
ATOM 1262 C CA . HIS A 1 154 ? -28.689 3.710 3.073 1.00 92.00 154 HIS A CA 1
ATOM 1263 C C . HIS A 1 154 ? -29.300 2.831 1.974 1.00 92.00 154 HIS A C 1
ATOM 1265 O O . HIS A 1 154 ? -28.778 1.762 1.657 1.00 92.00 154 HIS A O 1
ATOM 1271 N N . GLN A 1 155 ? -30.363 3.334 1.343 1.00 89.94 155 GLN A N 1
ATOM 1272 C CA . GLN A 1 155 ? -31.144 2.639 0.312 1.00 89.94 155 GLN A CA 1
ATOM 1273 C C . GLN A 1 155 ? -30.948 3.214 -1.108 1.00 89.94 155 GLN A C 1
ATOM 1275 O O . GLN A 1 155 ? -31.882 3.282 -1.902 1.00 89.94 155 GLN A O 1
ATOM 1280 N N . CYS A 1 156 ? -29.739 3.667 -1.455 1.00 88.94 156 CYS A N 1
ATOM 1281 C CA . CYS A 1 156 ? -29.442 4.149 -2.810 1.00 88.94 156 CYS A CA 1
ATOM 1282 C C . CYS A 1 156 ? -28.956 2.992 -3.692 1.00 88.94 156 CYS A C 1
ATOM 1284 O O . CYS A 1 156 ? -27.761 2.698 -3.758 1.00 88.94 156 CYS A O 1
ATOM 1286 N N . TYR A 1 157 ? -29.909 2.305 -4.324 1.00 84.06 157 TYR A N 1
ATOM 1287 C CA . TYR A 1 157 ? -29.651 1.115 -5.145 1.00 84.06 157 TYR A CA 1
ATOM 1288 C C . TYR A 1 157 ? -29.656 1.384 -6.656 1.00 84.06 157 TYR A C 1
ATOM 1290 O O . TYR A 1 157 ? -29.143 0.566 -7.413 1.00 84.06 157 TYR A O 1
ATOM 1298 N N . MET A 1 158 ? -30.222 2.511 -7.098 1.00 82.19 158 MET A N 1
ATOM 1299 C CA . MET A 1 158 ? -30.380 2.850 -8.515 1.00 82.19 158 MET A CA 1
ATOM 1300 C C . MET A 1 158 ? -29.419 3.964 -8.914 1.00 82.19 158 MET A C 1
ATOM 1302 O O . MET A 1 158 ? -29.334 4.977 -8.225 1.00 82.19 1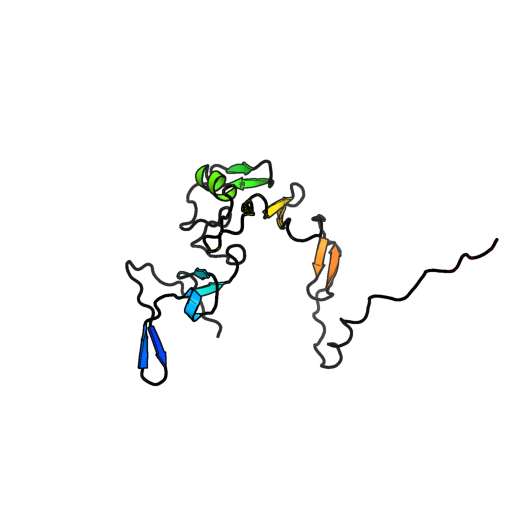58 MET A O 1
ATOM 1306 N N . GLN A 1 159 ? -28.697 3.771 -10.017 1.00 74.81 159 GLN A N 1
ATOM 1307 C CA . GLN A 1 159 ? -27.874 4.821 -10.612 1.00 74.81 159 GLN A CA 1
ATOM 1308 C C . GLN A 1 159 ? -28.777 5.772 -11.409 1.00 74.81 159 GLN A C 1
ATOM 1310 O O . GLN A 1 159 ? -29.638 5.278 -12.135 1.00 74.81 159 GLN A O 1
ATOM 1315 N N . PRO A 1 160 ? -28.615 7.100 -11.284 1.00 72.94 160 PRO A N 1
ATOM 1316 C CA . PRO A 1 160 ? -29.342 8.037 -12.129 1.00 72.94 160 PRO A CA 1
ATOM 1317 C C . PRO A 1 160 ? -28.926 7.855 -13.593 1.00 72.94 160 PRO A C 1
ATOM 1319 O O . PRO A 1 160 ? -27.762 7.557 -13.877 1.00 72.94 160 PRO A O 1
ATOM 1322 N N . GLU A 1 161 ? -29.875 8.036 -14.511 1.00 75.62 161 GLU A N 1
ATOM 1323 C CA . GLU A 1 161 ? -29.577 8.096 -15.940 1.00 75.62 161 GLU A CA 1
ATOM 1324 C C . GLU A 1 161 ? -28.718 9.335 -16.216 1.00 75.62 161 GLU A C 1
ATOM 1326 O O . GLU A 1 161 ? -29.000 10.440 -15.741 1.00 75.62 161 GLU A O 1
ATOM 1331 N N . VAL A 1 162 ? -27.602 9.123 -16.912 1.00 68.50 162 VAL A N 1
ATOM 1332 C CA . VAL A 1 162 ? -26.673 10.196 -17.258 1.00 68.50 162 VAL A CA 1
ATOM 1333 C C . VAL A 1 162 ? -27.245 10.905 -18.479 1.00 68.50 162 VAL A C 1
ATOM 1335 O O . VAL A 1 162 ? -27.094 10.418 -19.595 1.00 68.50 162 VAL A O 1
ATOM 1338 N N . ASN A 1 163 ? -27.908 12.036 -18.255 1.00 61.44 163 ASN A N 1
ATOM 1339 C CA . ASN A 1 163 ? -28.321 12.952 -19.314 1.00 61.44 163 ASN A CA 1
ATOM 1340 C C . ASN A 1 163 ? -27.335 14.124 -19.338 1.00 61.44 163 ASN A C 1
ATOM 1342 O O . ASN A 1 163 ? -26.882 14.556 -18.275 1.00 61.44 163 ASN A O 1
ATOM 1346 N N . GLU A 1 164 ? -27.016 14.637 -20.530 1.00 62.09 164 GLU A N 1
ATOM 1347 C CA . GLU A 1 164 ? -26.030 15.715 -20.762 1.00 62.09 164 GLU A CA 1
ATOM 1348 C C . GLU A 1 164 ? -26.311 16.989 -19.932 1.00 62.09 164 GLU A C 1
ATOM 1350 O O . GLU A 1 164 ? -25.424 17.798 -19.685 1.00 62.09 164 GLU A O 1
ATOM 1355 N N . GLU A 1 165 ? -27.536 17.124 -19.426 1.00 59.59 165 GLU A N 1
ATOM 1356 C CA . GLU A 1 165 ? -28.030 18.231 -18.605 1.00 59.59 165 GLU A CA 1
ATOM 1357 C C . GLU A 1 165 ? -27.616 18.131 -17.115 1.00 59.59 165 GLU A C 1
ATOM 1359 O O . GLU A 1 165 ? -27.479 19.151 -16.443 1.00 59.59 165 GLU A O 1
ATOM 1364 N N . ASN A 1 166 ? -27.336 16.927 -16.590 1.00 53.69 166 ASN A N 1
ATOM 1365 C CA . ASN A 1 166 ? -27.060 16.685 -15.158 1.00 53.69 166 ASN A CA 1
ATOM 1366 C C . ASN A 1 166 ? -25.582 16.867 -14.748 1.00 53.69 166 ASN A C 1
ATOM 1368 O O . ASN A 1 166 ? -25.238 16.711 -13.572 1.00 53.69 166 ASN A O 1
ATOM 1372 N N . GLU A 1 167 ? -24.677 17.168 -15.684 1.00 54.41 167 GLU A N 1
ATOM 1373 C CA . GLU A 1 167 ? -23.248 17.348 -15.376 1.00 54.41 167 GLU A CA 1
ATOM 1374 C C . GLU A 1 167 ? -22.929 18.721 -14.752 1.00 54.41 167 GLU A C 1
ATOM 1376 O O . GLU A 1 167 ? -21.912 18.852 -14.067 1.00 54.41 167 GLU A O 1
ATOM 1381 N N . MET A 1 168 ? -23.802 19.724 -14.919 1.00 47.16 168 MET A N 1
ATOM 1382 C CA . MET A 1 168 ? -23.548 21.104 -14.468 1.00 47.16 168 MET A CA 1
ATOM 1383 C C . MET A 1 168 ? -24.041 21.435 -13.049 1.00 47.16 168 MET A C 1
ATOM 1385 O O . MET A 1 168 ? -23.584 22.421 -12.477 1.00 47.16 168 MET A O 1
ATOM 1389 N N . GLU A 1 169 ? -24.905 20.626 -12.426 1.00 44.75 169 GLU A N 1
ATOM 1390 C CA . GLU A 1 169 ? -25.438 20.940 -11.083 1.00 44.75 169 GLU A CA 1
ATOM 1391 C C . GLU A 1 169 ? -24.499 20.561 -9.920 1.00 44.75 169 GLU A C 1
ATOM 1393 O O . GLU A 1 169 ? -24.734 20.941 -8.778 1.00 44.75 169 GLU A O 1
ATOM 1398 N N . VAL A 1 170 ? -23.394 19.846 -10.166 1.00 43.06 170 VAL A N 1
ATOM 1399 C CA . VAL A 1 170 ? -22.502 19.372 -9.082 1.00 43.06 170 VAL A CA 1
ATOM 1400 C C . VAL A 1 170 ? -21.482 20.435 -8.628 1.00 43.06 170 VAL A C 1
ATOM 1402 O O . VAL A 1 170 ? -20.723 20.183 -7.692 1.00 43.06 170 VAL A O 1
ATOM 1405 N N . THR A 1 171 ? -21.431 21.622 -9.243 1.00 39.00 171 THR A N 1
ATOM 1406 C CA . THR A 1 171 ? -20.388 22.626 -8.938 1.00 39.00 171 THR A CA 1
ATOM 1407 C C . THR A 1 171 ? -20.839 23.853 -8.148 1.00 39.00 171 THR A C 1
ATOM 1409 O O . THR A 1 171 ? -19.975 24.660 -7.821 1.00 39.00 171 THR A O 1
ATOM 1412 N N . ASN A 1 172 ? -22.123 24.014 -7.809 1.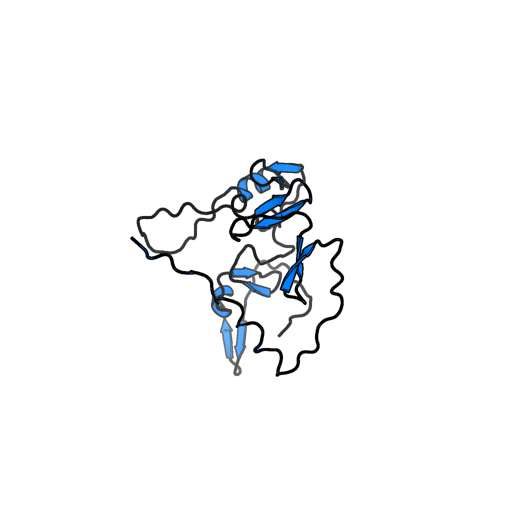00 41.91 172 ASN A N 1
ATOM 1413 C CA . ASN A 1 172 ? -22.634 25.313 -7.342 1.00 41.91 172 ASN A CA 1
ATOM 1414 C C . ASN A 1 172 ? -23.318 25.314 -5.964 1.00 41.91 172 ASN A C 1
ATOM 1416 O O . ASN A 1 172 ? -24.253 26.077 -5.775 1.00 41.91 172 ASN A O 1
ATOM 1420 N N . ASP A 1 173 ? -22.823 24.551 -4.988 1.00 38.78 173 ASP A N 1
ATOM 1421 C CA . ASP A 1 173 ? -23.212 24.756 -3.584 1.00 38.78 173 ASP A CA 1
ATOM 1422 C C . ASP A 1 173 ? -21.974 24.984 -2.709 1.00 38.78 173 ASP A C 1
ATOM 1424 O O . ASP A 1 173 ? -21.547 24.112 -1.957 1.00 38.78 173 ASP A O 1
ATOM 1428 N N . ASP A 1 174 ? -21.383 26.174 -2.831 1.00 38.81 174 ASP A N 1
ATOM 1429 C CA . ASP A 1 174 ? -20.736 26.843 -1.703 1.00 38.81 174 ASP A CA 1
ATOM 1430 C C . ASP A 1 174 ? -20.762 28.371 -1.910 1.00 38.81 174 ASP A C 1
ATOM 1432 O O . ASP A 1 174 ? -20.252 28.900 -2.898 1.00 38.81 174 ASP A O 1
ATOM 1436 N N . VAL A 1 175 ? -21.297 29.046 -0.886 1.00 36.03 175 VAL A N 1
ATOM 1437 C CA . VAL A 1 175 ? -21.249 30.484 -0.548 1.00 36.03 175 VAL A CA 1
ATOM 1438 C C . VAL A 1 175 ? -22.432 31.380 -0.967 1.00 36.03 175 VAL A C 1
ATOM 1440 O O . VAL A 1 175 ? -22.375 32.146 -1.922 1.00 36.03 175 VAL A O 1
ATOM 1443 N N . SER A 1 176 ? -23.437 31.410 -0.089 1.00 33.03 176 SER A N 1
ATOM 1444 C CA . SER A 1 176 ? -24.153 32.614 0.380 1.00 33.03 176 SER A CA 1
ATOM 1445 C C . SER A 1 176 ? -24.786 32.237 1.727 1.00 33.03 176 SER A C 1
ATOM 1447 O O . SER A 1 176 ? -25.305 31.132 1.836 1.00 33.03 176 SER A O 1
ATOM 1449 N N . GLU A 1 177 ? -24.855 32.995 2.811 1.00 32.53 177 GLU A N 1
ATOM 1450 C CA . GLU A 1 177 ? -24.471 34.341 3.233 1.00 32.53 177 GLU A CA 1
ATOM 1451 C C . GLU A 1 177 ? -24.891 34.360 4.721 1.00 32.53 177 GLU A C 1
ATOM 1453 O O . GLU A 1 177 ? -25.956 33.823 5.027 1.00 32.53 177 GLU A O 1
ATOM 1458 N N . ALA A 1 178 ? -24.111 34.948 5.637 1.00 31.70 178 ALA A N 1
ATOM 1459 C CA . ALA A 1 178 ? -24.636 35.581 6.860 1.00 31.70 178 ALA A CA 1
ATOM 1460 C C . ALA A 1 178 ? -23.499 36.200 7.694 1.00 31.70 178 ALA A C 1
ATOM 1462 O O . ALA A 1 178 ? -23.026 35.603 8.656 1.00 31.70 178 ALA A O 1
ATOM 1463 N N . GLU A 1 179 ? -23.114 37.436 7.379 1.00 32.91 179 GLU A N 1
ATOM 1464 C CA . GLU A 1 179 ? -22.680 38.372 8.420 1.00 32.91 179 GLU A CA 1
ATOM 1465 C C . GLU A 1 179 ? -23.621 39.576 8.396 1.00 32.91 179 GLU A C 1
ATOM 1467 O O . GLU A 1 179 ? -23.522 40.479 7.568 1.00 32.91 179 GLU A O 1
ATOM 1472 N N . SER A 1 180 ? -24.592 39.548 9.308 1.00 38.12 180 SER A N 1
ATOM 1473 C CA . SER A 1 180 ? -25.386 40.710 9.679 1.00 38.12 180 SER A CA 1
ATOM 1474 C C . SER A 1 180 ? -24.599 41.553 10.686 1.00 38.12 180 SER A C 1
ATOM 1476 O O . SER A 1 180 ? -24.429 41.159 11.839 1.00 38.12 180 SER A O 1
ATOM 1478 N N . SER A 1 181 ? -24.115 42.698 10.212 1.00 37.31 181 SER A N 1
ATOM 1479 C CA . SER A 1 181 ? -24.257 44.019 10.842 1.00 37.31 181 SER A CA 1
ATOM 1480 C C . SER A 1 181 ? -24.385 44.098 12.373 1.00 37.31 181 SER A C 1
ATOM 1482 O O . SER A 1 181 ? -25.467 43.900 12.922 1.00 37.31 181 SER A O 1
ATOM 1484 N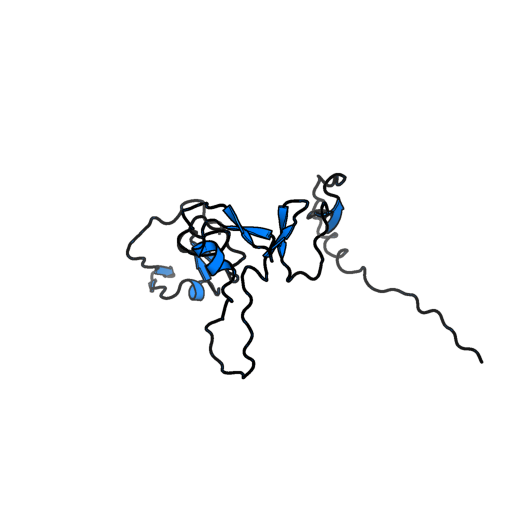 N . VAL A 1 182 ? -23.341 44.620 13.032 1.00 36.94 182 VAL A N 1
ATOM 1485 C CA . VAL A 1 182 ? -23.495 45.477 14.221 1.00 36.94 182 VAL A CA 1
ATOM 1486 C C . VAL A 1 182 ? -22.476 46.619 14.161 1.00 36.94 182 VAL A C 1
ATOM 1488 O O . VAL A 1 182 ? -21.334 46.470 14.577 1.00 36.94 182 VAL A O 1
ATOM 1491 N N . ASP A 1 183 ? -22.929 47.772 13.672 1.00 40.03 183 ASP A N 1
ATOM 1492 C CA . ASP A 1 183 ? -22.431 49.082 14.088 1.00 40.03 183 ASP A CA 1
ATOM 1493 C C . ASP A 1 183 ? -23.536 49.722 14.930 1.00 40.03 183 ASP A C 1
ATOM 1495 O O . ASP A 1 183 ? -24.668 49.851 14.447 1.00 40.03 183 ASP A O 1
ATOM 1499 N N . LYS A 1 184 ? -23.210 50.122 16.166 1.00 39.72 184 LYS A N 1
ATOM 1500 C CA . LYS A 1 184 ? -23.679 51.373 16.786 1.00 39.72 184 LYS A CA 1
ATOM 1501 C C . LYS A 1 184 ? -23.128 51.557 18.204 1.00 39.72 184 LYS A C 1
ATOM 1503 O O . LYS A 1 184 ? -23.530 50.846 19.119 1.00 39.72 184 LYS A O 1
ATOM 1508 N N . ASN A 1 185 ? -22.367 52.648 18.300 1.00 37.12 185 ASN A N 1
ATOM 1509 C CA . ASN A 1 185 ? -22.157 53.559 19.428 1.00 37.12 185 ASN A CA 1
ATOM 1510 C C . ASN A 1 185 ? -21.270 53.122 20.595 1.00 37.12 185 ASN A C 1
ATOM 1512 O O . ASN A 1 185 ? -21.730 52.337 21.448 1.00 37.12 185 ASN A O 1
#

Mean predicted aligned error: 14.26 Å

InterPro domains:
  IPR013087 Zinc finger C2H2-type [PS50157] (74-103)

Secondary structure (DSSP, 8-state):
----S-PPPP-S----EEEETTEEEE-S-HHHHTTSSEEETTTTEEES-TTT---TTS-TTT--SSPP-----EEPTTT--EESSHHHHHHHHS------S---S----PPPHHHHEEE-TTT--EEETTSSSPP-TTEEE-TTT--EEETTT----SPPP--TTTTSGGG--S-----------

Foldseek 3Di:
DDDDDQFDDDDPDDWDWDDDPNDIDTDPDLQVVVVEPDADNRRRDGHNDLLVDDDCQAANQLRDGRHQDAQPFDADPQQRDTARDVVSVVSQQDFDDDPDDDPPVPPPGGHGNSQFWHADPPARDIDGPPPPDDDDPQWDQDPAVRDTDRVVPDDPPDHDDDDPVPPPPPPPPDDDDDDDDDDDD

Solvent-accessible surface area (backbone atoms only — not comparable to full-atom values): 12460 Å² total; per-residue (Å²): 139,82,84,81,89,72,63,56,76,93,65,98,73,85,87,48,73,46,79,55,94,96,39,80,43,77,52,90,48,67,21,66,77,66,76,30,77,33,59,40,76,55,76,76,45,68,40,75,49,84,86,76,64,87,53,88,63,34,20,92,80,40,70,38,72,68,44,78,88,53,79,74,66,48,70,38,91,89,21,60,43,70,24,36,38,70,68,44,45,55,50,16,60,44,50,53,68,83,90,71,96,68,94,59,93,66,84,70,79,38,64,22,52,46,70,39,45,33,34,41,94,88,71,68,49,75,46,52,65,83,48,92,65,78,89,54,86,63,51,45,72,37,89,74,82,70,44,79,39,50,62,91,78,60,83,86,84,72,74,78,83,89,50,92,75,68,74,69,73,81,77,78,88,82,92,85,86,87,85,83,83,87,87,85,135

Organism: Romanomermis culicivorax (NCBI:txid13658)

Sequence (185 aa):
MKWIGETRPPAAYILNIYHHNNHYSVITKMPGFFDRSYFCPHCDIAYSNKGNHRCKSICPLCYNSPPCSQFYGRKCKECNRYFKSDDCFNRHKKPFIPKGENNSKRQKTGTSICDRIKSCDKCDTLYQRAHLKEHKCGYFECKVCKKEVLKKDHQCYMQPEVNEENEMEVTNDDVSEAESSVDKN

Radius of gyration: 23.66 Å; Cα contacts (8 Å, |Δi|>4): 205; chains: 1; bounding box: 51×71×58 Å

pLDDT: mean 76.18, std 18.73, range [28.53, 95.0]